Protein AF-D7FI88-F1 (afdb_monomer_lite)

Foldseek 3Di:
DDDFDADPPDPPDDVQTQYPQCVVQADPLVQQLQLAQDVRQCDPSNVHSVCSQALQRRDHDPDDPDRSDHPPSHHDHPPPPDPCVPVHDDPDDDDDDDPDPDPLPQDAADPVLDDDQDDDDPWDFQVVPFDKDKAKQFFDQADADPDDPGWAHDDVDRTQGRCLQRRNDLPDPNSKGKDALLGGPPSFWIKMKIFTPFFFWFQWKKFAWDDPQPDWWKKFKAFVNHGQFIDIDDPDRIDIGRDTDGRTRMIMITTPDGDRPDMTMTNHMTTITHD

InterPro domains:
  IPR000800 Notch domain [SM00004] (19-54)

Organism: Ectocarpus siliculosus (NCBI:txid2880)

Structure (mmCIF, N/CA/C/O backbone):
data_AF-D7FI88-F1
#
_entry.id   AF-D7FI88-F1
#
loop_
_atom_site.group_PDB
_atom_site.id
_atom_site.type_symbol
_atom_site.label_atom_id
_atom_site.label_alt_id
_atom_site.label_comp_id
_atom_site.label_asym_id
_atom_site.label_entity_id
_atom_site.label_seq_id
_atom_site.pdbx_PDB_ins_code
_atom_site.Cartn_x
_atom_site.Cartn_y
_atom_site.Cartn_z
_atom_site.occupancy
_atom_site.B_iso_or_equiv
_atom_site.auth_seq_id
_atom_site.auth_comp_id
_atom_site.auth_asym_id
_atom_site.auth_atom_id
_atom_site.pdbx_PDB_model_num
ATOM 1 N N . MET A 1 1 ? 33.996 -19.208 -35.079 1.00 33.62 1 MET A N 1
ATOM 2 C CA . MET A 1 1 ? 33.474 -19.011 -36.446 1.00 33.62 1 MET A CA 1
ATOM 3 C C . MET A 1 1 ? 32.413 -20.061 -36.602 1.00 33.62 1 MET A C 1
ATOM 5 O O . MET A 1 1 ? 32.750 -21.224 -36.771 1.00 33.62 1 MET A O 1
ATOM 9 N N . GLU A 1 2 ? 31.179 -19.652 -36.389 1.00 47.66 2 GLU A N 1
ATOM 10 C CA . GLU A 1 2 ? 30.004 -20.497 -36.526 1.00 47.66 2 GLU A CA 1
ATOM 11 C C . GLU A 1 2 ? 29.481 -20.265 -37.944 1.00 47.66 2 GLU A C 1
ATOM 13 O O . GLU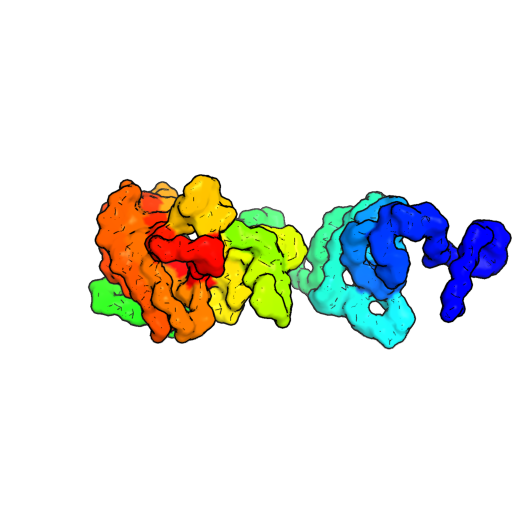 A 1 2 ? 29.431 -19.120 -38.405 1.00 47.66 2 GLU A O 1
ATOM 18 N N . PHE A 1 3 ? 29.261 -21.342 -38.691 1.00 47.59 3 PHE A N 1
ATOM 19 C CA . PHE A 1 3 ? 28.769 -21.273 -40.063 1.00 47.59 3 PHE A CA 1
ATOM 20 C C . PHE A 1 3 ? 27.274 -21.577 -40.018 1.00 47.59 3 PHE A C 1
ATOM 22 O O . PHE A 1 3 ? 26.919 -22.702 -39.696 1.00 47.59 3 PHE A O 1
ATOM 29 N N . ALA A 1 4 ? 26.425 -20.601 -40.344 1.00 52.56 4 ALA A N 1
ATOM 30 C CA . ALA A 1 4 ? 24.995 -20.836 -40.535 1.00 52.56 4 ALA A CA 1
ATOM 31 C C . ALA A 1 4 ? 24.739 -21.415 -41.937 1.00 52.56 4 ALA A C 1
ATOM 33 O O . ALA A 1 4 ? 25.295 -20.924 -42.932 1.00 52.56 4 ALA A O 1
ATOM 34 N N . CYS A 1 5 ? 23.911 -22.455 -42.023 1.00 52.97 5 CYS A N 1
ATOM 35 C CA . CYS A 1 5 ? 23.481 -23.058 -43.282 1.00 52.97 5 CYS A CA 1
ATOM 36 C C . CYS A 1 5 ? 22.315 -22.249 -43.877 1.00 52.97 5 CYS A C 1
ATOM 38 O O . CYS A 1 5 ? 21.161 -22.442 -43.541 1.00 52.97 5 CYS A O 1
ATOM 40 N N . ILE A 1 6 ? 22.620 -21.322 -44.791 1.00 53.03 6 ILE A N 1
ATOM 41 C CA . ILE A 1 6 ? 21.638 -20.370 -45.363 1.00 53.03 6 ILE A CA 1
ATOM 42 C C . ILE A 1 6 ? 20.892 -20.951 -46.592 1.00 53.03 6 ILE A C 1
ATOM 44 O O . ILE A 1 6 ? 20.040 -20.289 -47.182 1.00 53.03 6 ILE A O 1
ATOM 48 N N . ASP A 1 7 ? 21.220 -22.170 -47.033 1.00 54.47 7 ASP A N 1
ATOM 49 C CA . ASP A 1 7 ? 20.588 -22.795 -48.204 1.00 54.47 7 ASP A CA 1
ATOM 50 C C . ASP A 1 7 ? 19.517 -23.815 -47.776 1.00 54.47 7 ASP A C 1
ATOM 52 O O . ASP A 1 7 ? 19.886 -24.934 -47.425 1.00 54.47 7 ASP A O 1
ATOM 56 N N . PRO A 1 8 ? 18.211 -23.496 -47.891 1.00 57.44 8 PRO A N 1
ATOM 57 C CA . PRO A 1 8 ? 17.108 -24.374 -47.481 1.00 57.44 8 PRO A CA 1
ATOM 58 C C . PRO A 1 8 ? 16.976 -25.650 -48.332 1.00 57.44 8 PRO A C 1
ATOM 60 O O . PRO A 1 8 ? 16.120 -26.490 -48.074 1.00 57.44 8 PRO A O 1
ATOM 63 N N . SER A 1 9 ? 17.784 -25.805 -49.386 1.00 60.28 9 SER A N 1
ATOM 64 C CA . SER A 1 9 ? 17.854 -27.034 -50.187 1.00 60.28 9 SER A CA 1
ATOM 65 C C . SER A 1 9 ? 19.054 -27.918 -49.828 1.00 60.28 9 SER A C 1
ATOM 67 O O . SER A 1 9 ? 19.256 -28.957 -50.469 1.00 60.28 9 SER A O 1
ATOM 69 N N . ALA A 1 10 ? 19.885 -27.515 -48.861 1.00 63.31 10 ALA A N 1
ATOM 70 C CA . ALA A 1 10 ? 21.065 -28.277 -48.484 1.00 63.31 10 ALA A CA 1
ATOM 71 C C . ALA A 1 10 ? 20.688 -29.533 -47.669 1.00 63.31 10 ALA A C 1
ATOM 73 O O . ALA A 1 10 ? 19.780 -29.512 -46.847 1.00 63.31 10 ALA A O 1
ATOM 74 N N . PRO A 1 11 ? 21.404 -30.655 -47.853 1.00 56.84 11 PRO A N 1
ATOM 75 C CA . PRO A 1 11 ? 21.117 -31.908 -47.147 1.00 56.84 11 PRO A CA 1
ATOM 76 C C . PRO A 1 11 ? 21.471 -31.885 -45.649 1.00 56.84 11 PRO A C 1
ATOM 78 O O . PRO A 1 11 ? 21.303 -32.901 -44.983 1.00 56.84 11 PRO A O 1
ATOM 81 N N . CYS A 1 12 ? 22.019 -30.774 -45.155 1.00 55.94 12 CYS A N 1
ATOM 82 C CA . CYS A 1 12 ? 22.370 -30.533 -43.758 1.00 55.94 12 CYS A CA 1
ATOM 83 C C . CYS A 1 12 ? 21.577 -29.372 -43.145 1.00 55.94 12 CYS A C 1
ATOM 85 O O . CYS A 1 12 ? 22.022 -28.853 -42.132 1.00 55.94 12 CYS A O 1
ATOM 87 N N . VAL A 1 13 ? 20.490 -28.933 -43.794 1.00 50.97 13 VAL A N 1
ATOM 88 C CA . VAL A 1 13 ? 19.527 -28.021 -43.168 1.00 50.97 13 VAL A CA 1
ATOM 89 C C . VAL A 1 13 ? 18.923 -28.776 -41.999 1.00 50.97 13 VAL A C 1
ATOM 91 O O . VAL A 1 13 ? 18.297 -29.820 -42.210 1.00 50.97 13 VAL A O 1
ATOM 94 N N . ASP A 1 14 ? 19.199 -28.287 -40.800 1.00 53.88 14 ASP A N 1
ATOM 95 C CA . ASP A 1 14 ? 18.407 -28.636 -39.633 1.00 53.88 14 ASP A CA 1
ATOM 96 C C . ASP A 1 14 ? 17.199 -27.695 -39.618 1.00 53.88 14 ASP A C 1
ATOM 98 O O . ASP A 1 14 ? 17.338 -26.520 -39.961 1.00 53.88 14 ASP A O 1
ATOM 102 N N . ASP A 1 15 ? 16.010 -28.183 -39.264 1.00 53.34 15 ASP A N 1
ATOM 103 C CA . ASP A 1 15 ? 14.819 -27.313 -39.197 1.00 53.34 15 ASP A CA 1
ATOM 104 C C . ASP A 1 15 ? 14.940 -26.274 -38.050 1.00 53.34 15 ASP A C 1
ATOM 106 O O . ASP A 1 15 ? 14.141 -25.342 -37.974 1.00 53.34 15 ASP A O 1
ATOM 110 N N . ASP A 1 16 ? 15.999 -26.395 -37.239 1.00 53.94 16 ASP A N 1
ATOM 111 C CA . ASP A 1 16 ? 16.429 -25.480 -36.178 1.00 53.94 16 ASP A CA 1
ATOM 112 C C . ASP A 1 16 ? 17.443 -24.407 -36.664 1.00 53.94 16 ASP A C 1
ATOM 114 O O . ASP A 1 16 ? 17.948 -23.605 -35.873 1.00 53.94 16 ASP A O 1
ATOM 118 N N . ASP A 1 17 ? 17.784 -24.364 -37.962 1.00 59.84 17 ASP A N 1
ATOM 119 C CA . ASP A 1 17 ? 18.720 -23.374 -38.510 1.00 59.84 17 ASP A CA 1
ATOM 120 C C . ASP A 1 17 ? 18.104 -21.959 -38.571 1.00 59.84 17 ASP A C 1
ATOM 122 O O . ASP A 1 17 ? 17.075 -21.699 -39.201 1.00 59.84 17 ASP A O 1
ATOM 126 N N . VAL A 1 18 ? 18.810 -20.987 -37.987 1.00 61.47 18 VAL A N 1
ATOM 127 C CA . VAL A 1 18 ? 18.415 -19.572 -37.987 1.00 61.47 18 VAL A CA 1
ATOM 128 C C . VAL A 1 18 ? 18.377 -19.010 -39.414 1.00 61.47 18 VAL A C 1
ATOM 130 O O . VAL A 1 18 ? 19.397 -18.911 -40.105 1.00 61.47 18 VAL A O 1
ATOM 133 N N . THR A 1 19 ? 17.209 -18.522 -39.831 1.00 68.50 19 THR A N 1
ATOM 134 C CA . THR A 1 19 ? 17.043 -17.855 -41.130 1.00 68.50 19 THR A CA 1
ATOM 135 C C . THR A 1 19 ? 17.511 -16.392 -41.108 1.00 68.50 19 THR A C 1
ATOM 137 O O . THR A 1 19 ? 17.540 -15.735 -40.070 1.00 68.50 19 THR A O 1
ATOM 140 N N . VAL A 1 20 ? 17.838 -15.822 -42.277 1.00 67.94 20 VAL A N 1
ATOM 141 C CA . VAL A 1 20 ? 18.159 -14.380 -42.399 1.00 67.94 20 VAL A CA 1
ATOM 142 C C . VAL A 1 20 ? 17.008 -13.505 -41.891 1.00 67.94 20 VAL A C 1
ATOM 144 O O . VAL A 1 20 ? 17.252 -12.465 -41.290 1.00 67.94 20 VAL A O 1
ATOM 147 N N . ASP A 1 21 ? 15.769 -13.955 -42.087 1.00 68.19 21 ASP A N 1
ATOM 148 C CA . ASP A 1 21 ? 14.572 -13.257 -41.618 1.00 68.19 21 ASP A CA 1
ATOM 149 C C . ASP A 1 21 ? 14.492 -13.252 -40.082 1.00 68.19 21 ASP A C 1
ATOM 151 O O . ASP A 1 21 ? 14.171 -12.228 -39.483 1.00 68.19 21 ASP A O 1
ATOM 155 N N . MET A 1 22 ? 14.902 -14.345 -39.431 1.00 72.44 22 MET A N 1
ATOM 156 C CA . MET A 1 22 ? 15.016 -14.414 -37.971 1.00 72.44 22 MET A CA 1
ATOM 157 C C . MET A 1 22 ? 16.135 -13.507 -37.441 1.00 72.44 22 MET A C 1
ATOM 159 O O . MET A 1 22 ? 15.963 -12.861 -36.415 1.00 72.44 22 MET A O 1
ATOM 163 N N . VAL A 1 23 ? 17.258 -13.367 -38.153 1.00 73.69 23 VAL A N 1
ATOM 164 C CA . VAL A 1 23 ? 18.328 -12.423 -37.761 1.00 73.69 23 VAL A CA 1
ATOM 165 C C . VAL A 1 23 ? 17.863 -10.963 -37.817 1.00 73.69 23 VAL A C 1
ATOM 167 O O . VAL A 1 23 ? 18.322 -10.143 -37.023 1.00 73.69 23 VAL A O 1
ATOM 170 N N . GLU A 1 24 ? 16.986 -10.620 -38.760 1.00 78.69 24 GLU A N 1
ATOM 171 C CA . GLU A 1 24 ? 16.500 -9.246 -38.934 1.00 78.69 24 GLU A CA 1
ATOM 172 C C . GLU A 1 24 ? 15.301 -8.910 -38.038 1.00 78.69 24 GLU A C 1
ATOM 174 O O . GLU A 1 24 ? 15.155 -7.751 -37.642 1.00 78.69 24 GLU A O 1
ATOM 179 N N . ASN A 1 25 ? 14.463 -9.899 -37.706 1.00 78.56 25 ASN A N 1
ATOM 180 C CA . ASN A 1 25 ? 13.189 -9.666 -37.026 1.00 78.56 25 ASN A CA 1
ATOM 181 C C . ASN A 1 25 ? 13.119 -10.215 -35.593 1.00 78.56 25 ASN A C 1
ATOM 183 O O . ASN A 1 25 ? 12.243 -9.778 -34.845 1.00 78.56 25 ASN A O 1
ATOM 187 N N . CYS A 1 26 ? 14.004 -11.122 -35.175 1.00 83.44 26 CYS A N 1
ATOM 188 C CA . CYS A 1 26 ? 14.035 -11.660 -33.809 1.00 83.44 26 CYS A CA 1
ATOM 189 C C . CYS A 1 26 ? 14.962 -10.861 -32.885 1.00 83.44 26 CYS A C 1
ATOM 191 O O . CYS A 1 26 ? 15.643 -9.925 -33.306 1.00 83.44 26 CYS A O 1
ATOM 193 N N . GLY A 1 27 ? 14.947 -11.200 -31.596 1.00 83.94 27 GLY A N 1
ATOM 194 C CA . GLY A 1 27 ? 15.865 -10.655 -30.604 1.00 83.94 27 GLY A CA 1
ATOM 195 C C . GLY A 1 27 ? 17.281 -11.214 -30.767 1.00 83.94 27 GLY A C 1
ATOM 196 O O . GLY A 1 27 ? 17.856 -11.239 -31.856 1.00 83.94 27 GLY A O 1
ATOM 197 N N . TYR A 1 28 ? 17.884 -11.657 -29.664 1.00 82.38 28 TYR A N 1
ATOM 198 C CA . TYR A 1 28 ? 19.153 -12.366 -29.760 1.00 82.38 28 TYR A CA 1
ATOM 199 C C . TYR A 1 28 ? 18.910 -13.727 -30.400 1.00 82.38 28 TYR A C 1
ATOM 201 O O . TYR A 1 28 ? 18.279 -14.601 -29.821 1.00 82.38 28 TYR A O 1
ATOM 209 N N . VAL A 1 29 ? 19.452 -13.890 -31.600 1.00 77.25 29 VAL A N 1
ATOM 210 C CA . VAL A 1 29 ? 19.382 -15.116 -32.398 1.00 77.25 29 VAL A CA 1
ATOM 211 C C . VAL A 1 29 ? 19.920 -16.338 -31.651 1.00 77.25 29 VAL A C 1
ATOM 213 O O . VAL A 1 29 ? 19.382 -17.423 -31.792 1.00 77.25 29 VAL A O 1
ATOM 216 N N . SER A 1 30 ? 20.957 -16.156 -30.828 1.00 76.19 30 SER A N 1
ATOM 217 C CA . SER A 1 30 ? 21.499 -17.209 -29.958 1.00 76.19 30 SER A CA 1
ATOM 218 C C . SER A 1 30 ? 20.568 -17.594 -28.801 1.00 76.19 30 SER A C 1
ATOM 220 O O . SER A 1 30 ? 20.913 -18.476 -28.024 1.00 76.19 30 SER A O 1
ATOM 222 N N . GLY A 1 31 ? 19.467 -16.860 -28.630 1.00 76.12 31 GLY A N 1
ATOM 223 C CA . GLY A 1 31 ? 18.401 -17.160 -27.682 1.00 76.12 31 GLY A CA 1
ATOM 224 C C . GLY A 1 31 ? 17.426 -18.219 -28.196 1.00 76.12 31 GLY A C 1
ATOM 225 O O . GLY A 1 31 ? 16.901 -18.990 -27.417 1.00 76.12 31 GLY A O 1
ATOM 226 N N . ILE A 1 32 ? 17.265 -18.318 -29.517 1.00 82.25 32 ILE A N 1
ATOM 227 C CA . ILE A 1 32 ? 16.286 -19.214 -30.138 1.00 82.25 32 ILE A CA 1
ATOM 228 C C . ILE A 1 32 ? 16.695 -20.674 -29.921 1.00 82.25 32 ILE A C 1
ATOM 230 O O . ILE A 1 32 ? 17.791 -21.059 -30.337 1.00 82.25 32 ILE A O 1
ATOM 234 N N . GLY A 1 33 ? 15.812 -21.481 -29.323 1.00 80.00 33 GLY A N 1
ATOM 235 C CA . GLY A 1 33 ? 16.035 -22.917 -29.125 1.00 80.00 33 GLY A CA 1
ATOM 236 C C . GLY A 1 33 ? 17.097 -23.239 -28.066 1.00 80.00 33 GLY A C 1
ATOM 237 O O . GLY A 1 33 ? 17.751 -24.283 -28.138 1.00 80.00 33 GLY A O 1
ATOM 238 N N . ASN A 1 34 ? 17.347 -22.330 -27.120 1.00 77.06 34 ASN A N 1
ATOM 239 C CA . ASN A 1 34 ? 18.305 -22.534 -26.030 1.00 77.06 34 ASN A CA 1
ATOM 240 C C . ASN A 1 34 ? 17.680 -23.221 -24.789 1.00 77.06 34 ASN A C 1
ATOM 242 O O . ASN A 1 34 ? 18.386 -23.513 -23.815 1.00 77.06 34 ASN A O 1
ATOM 246 N N . GLY A 1 35 ? 16.376 -23.498 -24.826 1.00 80.31 35 GLY A N 1
ATOM 247 C CA . GLY A 1 35 ? 15.560 -24.083 -23.765 1.00 80.31 35 GLY A CA 1
ATOM 248 C C . GLY A 1 35 ? 15.021 -23.084 -22.733 1.00 80.31 35 GLY A C 1
ATOM 249 O O . GLY A 1 35 ? 14.421 -23.513 -21.748 1.00 80.31 35 GLY A O 1
ATOM 250 N N . TRP A 1 36 ? 15.259 -21.784 -22.900 1.00 83.12 36 TRP A N 1
ATOM 251 C CA . TRP A 1 36 ? 14.711 -20.707 -22.074 1.00 83.12 36 TRP A CA 1
ATOM 252 C C . TRP A 1 36 ? 13.665 -19.950 -22.865 1.00 83.12 36 TRP A C 1
ATOM 254 O O . TRP A 1 36 ? 13.878 -19.678 -24.028 1.00 83.12 36 TRP A O 1
ATOM 264 N N . CYS A 1 37 ? 12.573 -19.537 -22.225 1.00 85.88 37 CYS A N 1
ATOM 265 C CA . CYS A 1 37 ? 11.574 -18.721 -22.903 1.00 85.88 37 CYS A CA 1
ATOM 266 C C . CYS A 1 37 ? 12.012 -17.244 -23.029 1.00 85.88 37 CYS A C 1
ATOM 268 O O . CYS A 1 37 ? 11.734 -16.411 -22.158 1.00 85.88 37 CYS A O 1
ATOM 270 N N . ASP A 1 38 ? 12.663 -16.888 -24.136 1.00 86.88 38 ASP A N 1
ATOM 271 C CA . ASP A 1 38 ? 13.033 -15.527 -24.515 1.00 86.88 38 ASP A CA 1
ATOM 272 C C . ASP A 1 38 ? 11.844 -14.785 -25.150 1.00 86.88 38 ASP A C 1
ATOM 274 O O . ASP A 1 38 ? 11.523 -14.903 -26.335 1.00 86.88 38 ASP A O 1
ATOM 278 N N . ARG A 1 39 ? 11.218 -13.882 -24.385 1.00 85.38 39 ARG A N 1
ATOM 279 C CA . ARG A 1 39 ? 10.033 -13.112 -24.828 1.00 85.38 39 ARG A CA 1
ATOM 280 C C . ARG A 1 39 ? 10.211 -12.364 -26.156 1.00 85.38 39 ARG A C 1
ATOM 282 O O . ARG A 1 39 ? 9.256 -12.207 -26.911 1.00 85.38 39 ARG A O 1
ATOM 289 N N . ASN A 1 40 ? 11.419 -11.883 -26.449 1.00 87.00 40 ASN A N 1
ATOM 290 C CA . ASN A 1 40 ? 11.702 -11.168 -27.702 1.00 87.00 40 ASN A CA 1
ATOM 291 C C . ASN A 1 40 ? 11.682 -12.089 -28.934 1.00 87.00 40 ASN A C 1
ATOM 293 O O . ASN A 1 40 ? 11.488 -11.614 -30.056 1.00 87.00 40 ASN A O 1
ATOM 297 N N . ASN A 1 41 ? 11.874 -13.385 -28.712 1.00 86.56 41 ASN A N 1
ATOM 298 C CA . ASN A 1 41 ? 11.846 -14.434 -29.717 1.00 86.56 41 ASN A CA 1
ATOM 299 C C . ASN A 1 41 ? 10.538 -15.250 -29.660 1.00 86.56 41 ASN A C 1
ATOM 301 O O . ASN A 1 41 ? 10.244 -15.988 -30.592 1.00 86.56 41 ASN A O 1
ATOM 305 N N . ASN A 1 42 ? 9.703 -15.090 -28.630 1.00 89.50 42 ASN A N 1
ATOM 306 C CA . ASN A 1 42 ? 8.430 -15.799 -28.472 1.00 89.50 42 ASN A CA 1
ATOM 307 C C . ASN A 1 42 ? 7.307 -15.262 -29.386 1.00 89.50 42 ASN A C 1
ATOM 309 O O . ASN A 1 42 ? 6.303 -14.698 -28.944 1.00 89.50 42 ASN A O 1
ATOM 313 N N . LYS A 1 43 ? 7.507 -15.378 -30.696 1.00 88.94 43 LYS A N 1
ATOM 314 C CA . LYS A 1 43 ? 6.574 -14.946 -31.739 1.00 88.94 43 LYS A CA 1
ATOM 315 C C . LYS A 1 43 ? 6.731 -15.803 -32.991 1.00 88.94 43 LYS A C 1
ATOM 317 O O . LYS A 1 43 ? 7.782 -16.399 -33.210 1.00 88.94 43 LYS A O 1
ATOM 322 N N . GLU A 1 44 ? 5.700 -15.813 -33.834 1.00 87.00 44 GLU A N 1
ATOM 323 C CA . GLU A 1 44 ? 5.614 -16.666 -35.033 1.00 87.00 44 GLU A CA 1
ATOM 324 C C . GLU A 1 44 ? 6.839 -16.530 -35.955 1.00 87.00 44 GLU A C 1
ATOM 326 O O . GLU A 1 44 ? 7.402 -17.526 -36.396 1.00 87.00 44 GLU A O 1
ATOM 331 N N . GLU A 1 45 ? 7.310 -15.298 -36.172 1.00 84.88 45 GLU A N 1
ATOM 332 C CA . GLU A 1 45 ? 8.475 -14.964 -37.015 1.00 84.88 45 GLU A CA 1
ATOM 333 C C . GLU A 1 45 ? 9.789 -15.614 -36.544 1.00 84.88 45 GLU A C 1
ATOM 335 O O . GLU A 1 45 ? 10.743 -15.723 -37.309 1.00 84.88 45 GLU A O 1
ATOM 340 N N . CYS A 1 46 ? 9.838 -16.030 -35.281 1.00 85.12 46 CYS A N 1
ATOM 341 C CA . CYS A 1 46 ? 11.003 -16.589 -34.603 1.00 85.12 46 CYS A CA 1
ATOM 342 C C . CYS A 1 46 ? 10.775 -18.041 -34.172 1.00 85.12 46 CYS A C 1
ATOM 344 O O . CYS A 1 46 ? 11.525 -18.563 -33.350 1.00 85.12 46 CYS A O 1
ATOM 346 N N . GLY A 1 47 ? 9.711 -18.672 -34.682 1.00 84.94 47 GLY A N 1
ATOM 347 C CA . GLY A 1 47 ? 9.345 -20.037 -34.317 1.00 84.94 47 GLY A CA 1
ATOM 348 C C . GLY A 1 47 ? 8.965 -20.188 -32.846 1.00 84.94 47 GLY A C 1
ATOM 349 O O . GLY A 1 47 ? 9.191 -21.251 -32.285 1.00 84.94 47 GLY A O 1
ATOM 350 N N . TYR A 1 48 ? 8.431 -19.132 -32.219 1.00 89.50 48 TYR A N 1
ATOM 351 C CA . TYR A 1 48 ? 8.104 -19.117 -30.787 1.00 89.50 48 TYR A CA 1
ATOM 352 C C . TYR A 1 48 ? 9.301 -19.495 -29.918 1.00 89.50 48 TYR A C 1
ATOM 354 O O . TYR A 1 48 ? 9.227 -20.380 -29.069 1.00 89.50 48 TYR A O 1
ATOM 362 N N . ASP A 1 49 ? 10.411 -18.813 -30.192 1.00 87.25 49 ASP A N 1
ATOM 363 C CA . ASP A 1 49 ? 11.705 -19.035 -29.563 1.00 87.25 49 ASP A CA 1
ATOM 364 C C . ASP A 1 49 ? 12.227 -20.464 -29.738 1.00 87.25 49 ASP A C 1
ATOM 366 O O . ASP A 1 49 ? 12.707 -21.102 -28.812 1.00 87.25 49 ASP A O 1
ATOM 370 N N . GLY A 1 50 ? 12.048 -21.015 -30.940 1.00 84.50 50 GLY A N 1
ATOM 371 C CA . GLY A 1 50 ? 12.393 -22.411 -31.216 1.00 84.50 50 GLY A CA 1
ATOM 372 C C . GLY A 1 50 ? 11.507 -23.424 -30.479 1.00 84.50 50 GLY A C 1
ATOM 373 O O . GLY A 1 50 ? 11.825 -24.608 -30.457 1.00 84.50 50 GLY A O 1
ATOM 374 N N . GLY A 1 51 ? 10.387 -22.982 -29.897 1.00 85.06 51 GLY A N 1
ATOM 375 C CA . GLY A 1 51 ? 9.470 -23.818 -29.126 1.00 85.06 51 GLY A CA 1
ATOM 376 C C . GLY A 1 51 ? 9.766 -23.869 -27.626 1.00 85.06 51 GLY A C 1
ATOM 377 O O . GLY A 1 51 ? 9.060 -24.590 -26.915 1.00 85.06 51 GLY A O 1
ATOM 378 N N . ASP A 1 52 ? 10.735 -23.096 -27.130 1.00 86.06 52 ASP A N 1
ATOM 379 C CA . ASP A 1 52 ? 11.163 -23.102 -25.722 1.00 86.06 52 ASP A CA 1
ATOM 380 C C . ASP A 1 52 ? 10.097 -22.555 -24.765 1.00 86.06 52 ASP A C 1
ATOM 382 O O . ASP A 1 52 ? 9.966 -22.989 -23.621 1.00 86.06 52 ASP A O 1
ATOM 386 N N . CYS A 1 53 ? 9.249 -21.651 -25.254 1.00 86.38 53 CYS A N 1
ATOM 387 C CA . CYS A 1 53 ? 8.179 -21.041 -24.468 1.00 86.38 53 CYS A CA 1
ATOM 388 C C . CYS A 1 53 ? 6.949 -21.932 -24.251 1.00 86.38 53 CYS A C 1
ATOM 390 O O . CYS A 1 53 ? 6.040 -21.558 -23.508 1.00 86.38 53 CYS A O 1
ATOM 392 N N . CYS A 1 54 ? 6.894 -23.107 -24.874 1.00 87.62 54 CYS A N 1
ATOM 393 C CA . CYS A 1 54 ? 5.780 -24.039 -24.763 1.00 87.62 54 CYS A CA 1
ATOM 394 C C . CYS A 1 54 ? 6.259 -25.334 -24.096 1.00 87.62 54 CYS A C 1
ATOM 396 O O . CYS A 1 54 ? 7.108 -26.043 -24.629 1.00 87.62 54 CYS A O 1
ATOM 398 N N . SER A 1 55 ? 5.672 -25.697 -22.952 1.00 84.62 55 SER A N 1
ATOM 399 C CA . SER A 1 55 ? 6.099 -26.856 -22.141 1.00 84.62 55 SER A CA 1
ATOM 400 C C . SER A 1 55 ? 6.126 -28.185 -22.904 1.00 84.62 55 SER A C 1
ATOM 402 O O . SER A 1 55 ? 6.908 -29.080 -22.599 1.00 84.62 55 SER A O 1
ATOM 404 N N . CYS A 1 56 ? 5.267 -28.320 -23.913 1.00 83.31 56 CYS A N 1
ATOM 405 C CA . CYS A 1 56 ? 5.141 -29.511 -24.741 1.00 83.31 56 CYS A CA 1
ATOM 406 C C . CYS A 1 56 ? 6.125 -29.575 -25.919 1.00 83.31 56 CYS A C 1
ATOM 408 O O . CYS A 1 56 ? 6.253 -30.639 -26.526 1.00 83.31 56 CYS A O 1
ATOM 410 N N . THR A 1 57 ? 6.788 -28.468 -26.257 1.00 83.19 57 THR A N 1
ATOM 411 C CA . THR A 1 57 ? 7.748 -28.379 -27.370 1.00 83.19 57 THR A CA 1
ATOM 412 C C . THR A 1 57 ? 9.148 -27.977 -26.923 1.00 83.19 57 THR A C 1
ATOM 414 O O . THR A 1 57 ? 10.074 -28.177 -27.701 1.00 83.19 57 THR A O 1
ATOM 417 N N . CYS A 1 58 ? 9.312 -27.485 -25.691 1.00 83.62 58 CYS A N 1
ATOM 418 C CA . CYS A 1 58 ? 10.605 -27.112 -25.125 1.00 83.62 58 CYS A CA 1
ATOM 419 C C . CYS A 1 58 ? 11.537 -28.324 -25.097 1.00 83.62 58 CYS A C 1
ATOM 421 O O . CYS A 1 58 ? 11.228 -29.360 -24.495 1.00 83.62 58 CYS A O 1
ATOM 423 N N . GLN A 1 59 ? 12.687 -28.188 -25.750 1.00 77.06 59 GLN A N 1
ATOM 424 C CA . GLN A 1 59 ? 13.748 -29.185 -25.739 1.00 77.06 59 GLN A CA 1
ATOM 425 C C . GLN A 1 59 ? 14.968 -28.576 -25.062 1.00 77.06 59 GLN A C 1
ATOM 427 O O . GLN A 1 59 ? 15.441 -27.514 -25.448 1.00 77.06 59 GLN A O 1
ATOM 432 N N . SER A 1 60 ? 15.491 -29.241 -24.032 1.00 67.44 60 SER A N 1
ATOM 433 C CA . SER A 1 60 ? 16.697 -28.753 -23.376 1.00 67.44 60 SER A CA 1
ATOM 434 C C . SER A 1 60 ? 17.879 -28.819 -24.343 1.00 67.44 60 SER A C 1
ATOM 436 O O . SER A 1 60 ? 18.196 -29.878 -24.894 1.00 67.44 60 SER A O 1
ATOM 438 N N . ALA A 1 61 ? 18.549 -27.684 -24.545 1.00 58.81 61 ALA A N 1
ATOM 439 C CA . ALA A 1 61 ? 19.776 -27.639 -25.321 1.00 58.81 61 ALA A CA 1
ATOM 440 C C . ALA A 1 61 ? 20.861 -28.481 -24.622 1.00 58.81 61 ALA A C 1
ATOM 442 O O . ALA A 1 61 ? 21.143 -28.296 -23.442 1.00 58.81 61 ALA A O 1
ATOM 443 N N . TYR A 1 62 ? 21.416 -29.440 -25.370 1.00 52.69 62 TYR A N 1
ATOM 444 C CA . TYR A 1 62 ? 22.566 -30.300 -25.065 1.00 52.69 62 TYR A CA 1
ATOM 445 C C . TYR A 1 62 ? 23.277 -30.076 -23.707 1.00 52.69 62 TYR A C 1
ATOM 447 O O . TYR A 1 62 ? 24.067 -29.149 -23.551 1.00 52.69 62 TYR A O 1
ATOM 455 N N . ASP A 1 63 ? 23.113 -31.062 -22.815 1.00 50.81 63 ASP A N 1
ATOM 456 C CA . ASP A 1 63 ? 23.958 -31.380 -21.645 1.00 50.81 63 ASP A CA 1
ATOM 457 C C . ASP A 1 63 ? 23.847 -30.532 -20.356 1.00 50.81 63 ASP A C 1
ATOM 459 O O . ASP A 1 63 ? 24.643 -30.772 -19.450 1.00 50.81 63 ASP A O 1
ATOM 463 N N . ASP A 1 64 ? 22.836 -29.668 -20.175 1.00 51.25 64 ASP A N 1
ATOM 464 C CA . ASP A 1 64 ? 22.562 -29.040 -18.865 1.00 51.25 64 ASP A CA 1
ATOM 465 C C . ASP A 1 64 ? 21.079 -29.170 -18.430 1.00 51.25 64 ASP A C 1
ATOM 467 O O . ASP A 1 64 ? 20.153 -28.714 -19.098 1.00 51.25 64 ASP A O 1
ATOM 471 N N . ASP A 1 65 ? 20.864 -29.796 -17.264 1.00 51.16 65 ASP A N 1
ATOM 472 C CA . ASP A 1 65 ? 19.591 -30.250 -16.653 1.00 51.16 65 ASP A CA 1
ATOM 473 C C . ASP A 1 65 ? 18.569 -29.144 -16.259 1.00 51.16 65 ASP A C 1
ATOM 475 O O . ASP A 1 65 ? 17.698 -29.372 -15.415 1.00 51.16 65 ASP A O 1
ATOM 479 N N . TYR A 1 66 ? 18.649 -27.925 -16.806 1.00 52.25 66 TYR A N 1
ATOM 480 C CA . TYR A 1 66 ? 18.041 -26.757 -16.143 1.00 52.25 66 TYR A CA 1
ATOM 481 C C . TYR A 1 66 ? 17.145 -25.838 -16.978 1.00 52.25 66 TYR A C 1
ATOM 483 O O . TYR A 1 66 ? 16.498 -24.977 -16.384 1.00 52.25 66 TYR A O 1
ATOM 491 N N . SER A 1 67 ? 17.040 -26.001 -18.297 1.00 63.38 67 SER A N 1
ATOM 492 C CA . SER A 1 67 ? 16.297 -25.034 -19.120 1.00 63.38 67 SER A CA 1
ATOM 493 C C . SER A 1 67 ? 14.794 -25.363 -19.224 1.00 63.38 67 SER A C 1
ATOM 495 O O . SER A 1 67 ? 13.972 -24.620 -18.699 1.00 63.38 67 SER A O 1
ATOM 497 N N . CYS A 1 68 ? 14.426 -26.551 -19.721 1.00 66.31 68 CYS A N 1
ATOM 498 C CA . CYS A 1 68 ? 13.018 -26.981 -19.848 1.00 66.31 68 CYS A CA 1
ATOM 499 C C . CYS A 1 68 ? 12.453 -27.774 -18.646 1.00 66.31 68 CYS A C 1
ATOM 501 O O . CYS A 1 68 ? 11.302 -28.210 -18.684 1.00 66.31 68 CYS A O 1
ATOM 503 N N . SER A 1 69 ? 13.255 -28.042 -17.607 1.00 57.06 69 SER A N 1
ATOM 504 C CA . SER A 1 69 ? 12.877 -28.924 -16.483 1.00 57.06 69 SER A CA 1
ATOM 505 C C . SER A 1 69 ? 13.205 -28.384 -15.091 1.00 57.06 69 SER A C 1
ATOM 507 O O . SER A 1 69 ? 13.087 -29.128 -14.116 1.00 57.06 69 SER A O 1
ATOM 509 N N . SER A 1 70 ? 13.649 -27.131 -14.966 1.00 52.72 70 SER A N 1
ATOM 510 C CA . SER A 1 70 ? 13.867 -26.542 -13.644 1.00 52.72 70 SER A CA 1
ATOM 511 C C . SER A 1 70 ? 12.549 -26.073 -13.021 1.00 52.72 70 SER A C 1
ATOM 513 O O . SER A 1 70 ? 11.591 -25.749 -13.718 1.00 52.72 70 SER A O 1
ATOM 515 N N . GLU A 1 71 ? 12.524 -25.992 -11.689 1.00 53.38 71 GLU A N 1
ATOM 516 C CA . GLU A 1 71 ? 11.463 -25.367 -10.872 1.00 53.38 71 GLU A CA 1
ATOM 517 C C . GLU A 1 71 ? 11.141 -23.915 -11.305 1.00 53.38 71 GLU A C 1
ATOM 519 O O . GLU A 1 71 ? 10.102 -23.376 -10.946 1.00 53.38 71 GLU A O 1
ATOM 524 N N . TYR A 1 72 ? 12.004 -23.318 -12.138 1.00 52.47 72 TYR A N 1
ATOM 525 C CA . TYR A 1 72 ? 11.931 -21.956 -12.670 1.00 52.47 72 TYR A CA 1
ATOM 526 C C . TYR A 1 72 ? 11.702 -21.899 -14.193 1.00 52.47 72 TYR A C 1
ATOM 528 O O . TYR A 1 72 ? 11.864 -20.837 -14.795 1.00 52.47 72 TYR A O 1
ATOM 536 N N . GLY A 1 73 ? 11.358 -23.024 -14.832 1.00 56.97 73 GLY A N 1
ATOM 537 C CA . GLY A 1 73 ? 11.019 -23.089 -16.254 1.00 56.97 73 GLY A CA 1
ATOM 538 C C . GLY A 1 73 ? 9.738 -22.307 -16.544 1.00 56.97 73 GLY A C 1
ATOM 539 O O . GLY A 1 73 ? 8.632 -22.833 -16.426 1.00 56.97 73 GLY A O 1
ATOM 540 N N . TYR A 1 74 ? 9.887 -21.028 -16.876 1.00 69.69 74 TYR A N 1
ATOM 541 C CA . TYR A 1 74 ? 8.780 -20.157 -17.248 1.00 69.69 74 TYR A CA 1
ATOM 542 C C . TYR A 1 74 ? 8.317 -20.476 -18.676 1.00 69.69 74 TYR A C 1
ATOM 544 O O . TYR A 1 74 ? 9.083 -20.331 -19.627 1.00 69.69 74 TYR A O 1
ATOM 552 N N . PHE A 1 75 ? 7.054 -20.886 -18.825 1.00 79.81 75 PHE A N 1
ATOM 553 C CA . PHE A 1 75 ? 6.422 -21.170 -20.115 1.00 79.81 75 PHE A CA 1
ATOM 554 C C . PHE A 1 75 ? 5.329 -20.132 -20.408 1.00 79.81 75 PHE A C 1
ATOM 556 O O . PHE A 1 75 ? 4.330 -20.064 -19.693 1.00 79.81 75 PHE A O 1
ATOM 563 N N . ASP A 1 76 ? 5.495 -19.354 -21.479 1.00 84.69 76 ASP A N 1
ATOM 564 C CA . ASP A 1 76 ? 4.492 -18.426 -22.025 1.00 84.69 76 ASP A CA 1
ATOM 565 C C . ASP A 1 76 ? 4.123 -18.875 -23.442 1.00 84.69 76 ASP A C 1
ATOM 567 O O . ASP A 1 76 ? 4.589 -18.326 -24.436 1.00 84.69 76 ASP A O 1
ATOM 571 N N . CYS A 1 77 ? 3.345 -19.948 -23.558 1.00 88.69 77 CYS A N 1
ATOM 572 C CA . CYS A 1 77 ? 3.116 -20.569 -24.857 1.00 88.69 77 CYS A CA 1
ATOM 573 C C . CYS A 1 77 ? 2.250 -19.683 -25.768 1.00 88.69 77 CYS A C 1
ATOM 575 O O . CYS A 1 77 ? 1.031 -19.604 -25.595 1.00 88.69 77 CYS A O 1
ATOM 577 N N . GLN A 1 78 ? 2.877 -19.053 -26.766 1.00 89.12 78 GLN A N 1
ATOM 578 C CA . GLN A 1 78 ? 2.205 -18.221 -27.774 1.00 89.12 78 GLN A CA 1
ATOM 579 C C . GLN A 1 78 ? 1.974 -18.957 -29.105 1.00 89.12 78 GLN A C 1
ATOM 581 O O . GLN A 1 78 ? 1.328 -18.398 -29.993 1.00 89.12 78 GLN A O 1
ATOM 586 N N . ASP A 1 79 ? 2.465 -20.195 -29.249 1.00 87.94 79 ASP A N 1
ATOM 587 C CA . ASP A 1 79 ? 2.275 -21.016 -30.448 1.00 87.94 79 ASP A CA 1
ATOM 588 C C . ASP A 1 79 ? 0.858 -21.610 -30.495 1.00 87.94 79 ASP A C 1
ATOM 590 O O . ASP A 1 79 ? 0.588 -22.578 -29.784 1.00 87.94 79 ASP A O 1
ATOM 594 N N . PRO A 1 80 ? -0.054 -21.118 -31.359 1.00 87.19 80 PRO A N 1
ATOM 595 C CA . PRO A 1 80 ? -1.426 -21.615 -31.437 1.00 87.19 80 PRO A CA 1
ATOM 596 C C . PRO A 1 80 ? -1.530 -23.043 -31.986 1.00 87.19 80 PRO A C 1
ATOM 598 O O . PRO A 1 80 ? -2.617 -23.629 -31.979 1.00 87.19 80 PRO A O 1
ATOM 601 N N . THR A 1 81 ? -0.437 -23.589 -32.520 1.00 87.06 81 THR A 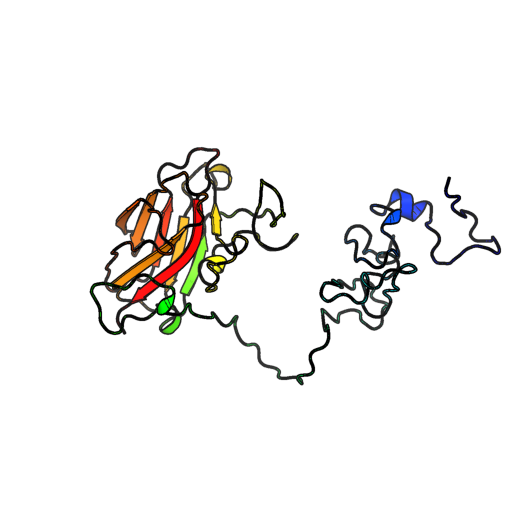N 1
ATOM 602 C CA . THR A 1 81 ? -0.356 -24.952 -33.048 1.00 87.06 81 THR A CA 1
ATOM 603 C C . THR A 1 81 ? 0.199 -25.948 -32.033 1.00 87.06 81 THR A C 1
ATOM 605 O O . THR A 1 81 ? -0.000 -27.156 -32.206 1.00 87.06 81 THR A O 1
ATOM 608 N N . ALA A 1 82 ? 0.812 -25.466 -30.947 1.00 85.12 82 ALA A N 1
ATOM 609 C CA . ALA A 1 82 ? 1.293 -26.302 -29.860 1.00 85.12 82 ALA A CA 1
ATOM 610 C C . ALA A 1 82 ? 0.120 -26.925 -29.089 1.00 85.12 82 ALA A C 1
ATOM 612 O O . ALA A 1 82 ? -0.892 -26.286 -28.798 1.00 85.12 82 ALA A O 1
ATOM 613 N N . SER A 1 83 ? 0.254 -28.195 -28.701 1.00 86.00 83 SER A N 1
ATOM 614 C CA . SER A 1 83 ? -0.807 -28.900 -27.966 1.00 86.00 83 SER A CA 1
ATOM 615 C C . SER A 1 83 ? -1.059 -28.343 -26.562 1.00 86.00 83 SER A C 1
ATOM 617 O O . SER A 1 83 ? -2.121 -28.593 -26.006 1.00 86.00 83 SER A O 1
ATOM 619 N N . CYS A 1 84 ? -0.086 -27.618 -26.007 1.00 80.62 84 CYS A N 1
ATOM 620 C CA . CYS A 1 84 ? -0.131 -26.952 -24.707 1.00 80.62 84 CYS A CA 1
ATOM 621 C C . CYS A 1 84 ? -0.488 -25.457 -24.812 1.00 80.62 84 CYS A C 1
ATOM 623 O O . CYS A 1 84 ? -0.377 -24.721 -23.833 1.00 80.62 84 CYS A O 1
ATOM 625 N N . PHE A 1 85 ? -0.912 -24.982 -25.988 1.00 79.62 85 PHE A N 1
ATOM 626 C CA . PHE A 1 85 ? -1.332 -23.596 -26.171 1.00 79.62 85 PHE A CA 1
ATOM 627 C C . PHE A 1 85 ? -2.507 -23.242 -25.251 1.00 79.62 85 PHE A C 1
ATOM 629 O O . PHE A 1 85 ? -3.576 -23.853 -25.323 1.00 79.62 85 PHE A O 1
ATOM 636 N N . GLY A 1 86 ? -2.310 -22.238 -24.393 1.00 67.00 86 GLY A N 1
ATOM 637 C CA . GLY A 1 86 ? -3.289 -21.821 -23.386 1.00 67.00 86 GLY A CA 1
ATOM 638 C C . GLY A 1 86 ? -3.237 -22.599 -22.066 1.00 67.00 86 GLY A C 1
ATOM 639 O O . GLY A 1 86 ? -4.002 -22.275 -21.158 1.00 67.00 86 GLY A O 1
ATOM 640 N N . GLU A 1 87 ? -2.335 -23.574 -21.921 1.00 66.00 87 GLU A N 1
ATOM 641 C CA . GLU A 1 87 ? -2.026 -24.189 -20.628 1.00 66.00 87 GLU A CA 1
ATOM 642 C C . GLU A 1 87 ? -0.969 -23.341 -19.911 1.00 66.00 87 GLU A C 1
ATOM 644 O O . GLU A 1 87 ? 0.234 -23.576 -20.001 1.00 66.00 87 GLU A O 1
ATOM 649 N N . GLY A 1 88 ? -1.432 -22.291 -19.231 1.00 55.72 88 GLY A N 1
ATOM 650 C CA . GLY A 1 88 ? -0.599 -21.540 -18.298 1.00 55.72 88 GLY A CA 1
ATOM 651 C C . GLY A 1 88 ? -0.201 -22.435 -17.125 1.00 55.72 88 GLY A C 1
ATOM 652 O O . GLY A 1 88 ? -1.067 -22.911 -16.395 1.00 55.72 88 GLY A O 1
ATOM 653 N N . THR A 1 89 ? 1.104 -22.673 -16.993 1.00 54.22 89 THR A N 1
ATOM 654 C CA . THR A 1 89 ? 1.811 -23.149 -15.791 1.00 54.22 89 THR A CA 1
ATOM 655 C C . THR A 1 89 ? 1.093 -24.226 -14.961 1.00 54.22 89 THR A C 1
ATOM 657 O O . THR A 1 89 ? 0.512 -23.942 -13.915 1.00 54.22 89 THR A O 1
ATOM 660 N N . THR A 1 90 ? 1.235 -25.494 -15.348 1.00 43.84 90 THR A N 1
ATOM 661 C CA . THR A 1 90 ? 1.153 -26.609 -14.388 1.00 43.84 90 THR A CA 1
ATOM 662 C C . THR A 1 90 ? 2.492 -27.336 -14.343 1.00 43.84 90 THR A C 1
ATOM 664 O O . THR A 1 90 ? 2.649 -28.430 -14.887 1.00 43.84 90 THR A O 1
ATOM 667 N N . GLY A 1 91 ? 3.473 -26.703 -13.694 1.00 45.22 91 GLY A N 1
ATOM 668 C CA . GLY A 1 91 ? 4.501 -27.454 -12.980 1.00 45.22 91 GLY A CA 1
ATOM 669 C C . GLY A 1 91 ? 3.784 -28.278 -11.913 1.00 45.22 91 GLY A C 1
ATOM 670 O O . GLY A 1 91 ? 2.910 -27.774 -11.216 1.00 45.22 91 GLY A O 1
ATOM 671 N N . SER A 1 92 ? 4.041 -29.578 -11.912 1.00 52.19 92 SER A N 1
ATOM 672 C CA . SER A 1 92 ? 3.257 -30.593 -11.221 1.00 52.19 92 SER A CA 1
ATOM 673 C C . SER A 1 92 ? 3.069 -30.319 -9.732 1.00 52.19 92 SER A C 1
ATOM 675 O O . SER A 1 92 ? 4.032 -30.461 -8.993 1.00 52.19 92 SER A O 1
ATOM 677 N N . ASP A 1 93 ? 1.821 -30.116 -9.317 1.00 43.34 93 ASP A N 1
ATOM 678 C CA . ASP A 1 93 ? 1.280 -30.661 -8.077 1.00 43.34 93 ASP A CA 1
ATOM 679 C C . ASP A 1 93 ? -0.159 -31.126 -8.333 1.00 43.34 93 ASP A C 1
ATOM 681 O O . ASP A 1 93 ? -1.053 -30.376 -8.721 1.00 43.34 93 ASP A O 1
ATOM 685 N N . ASP A 1 94 ? -0.349 -32.428 -8.166 1.00 52.25 94 ASP A N 1
ATO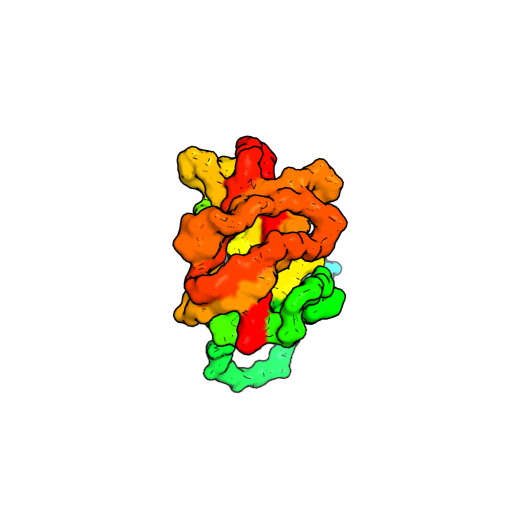M 686 C CA . ASP A 1 94 ? -1.618 -33.140 -8.204 1.00 52.25 94 ASP A CA 1
ATOM 687 C C . ASP A 1 94 ? -2.560 -32.623 -7.110 1.00 52.25 94 ASP A C 1
ATOM 689 O O . ASP A 1 94 ? -2.512 -33.129 -5.996 1.00 52.25 94 ASP A O 1
ATOM 693 N N . PHE A 1 95 ? -3.446 -31.672 -7.423 1.00 42.56 95 PHE A N 1
ATOM 694 C CA . PHE A 1 95 ? -4.771 -31.618 -6.803 1.00 42.56 95 PHE A CA 1
ATOM 695 C C . PHE A 1 95 ? -5.842 -31.181 -7.807 1.00 42.56 95 PHE A C 1
ATOM 697 O O . PHE A 1 95 ? -5.847 -30.094 -8.374 1.00 42.56 95 PHE A O 1
ATOM 704 N N . SER A 1 96 ? -6.772 -32.107 -8.013 1.00 40.97 96 SER A N 1
ATOM 705 C CA . SER A 1 96 ? -7.997 -32.015 -8.797 1.00 40.97 96 SER A CA 1
ATOM 706 C C . SER A 1 96 ? -8.712 -30.662 -8.762 1.00 40.97 96 SER A C 1
ATOM 708 O O . SER A 1 96 ? -9.014 -30.154 -7.685 1.00 40.97 96 SER A O 1
ATOM 710 N N . PHE A 1 97 ? -9.129 -30.218 -9.954 1.00 46.38 97 PHE A N 1
ATOM 711 C CA . PHE A 1 97 ? -10.275 -29.348 -10.237 1.00 46.38 97 PHE A CA 1
ATOM 712 C C . PHE A 1 97 ? -11.214 -29.114 -9.035 1.00 46.38 97 PHE A C 1
ATOM 714 O O . PHE A 1 97 ? -12.039 -29.973 -8.695 1.00 46.38 97 PHE A O 1
ATOM 721 N N . HIS A 1 98 ? -11.156 -27.911 -8.465 1.00 39.81 98 HIS A N 1
ATOM 722 C CA . HIS A 1 98 ? -12.339 -27.242 -7.937 1.00 39.81 98 HIS A CA 1
ATOM 723 C C . HIS A 1 98 ? -12.456 -25.863 -8.576 1.00 39.81 98 HIS A C 1
ATOM 725 O O . HIS A 1 98 ? -11.518 -25.075 -8.594 1.00 39.81 98 HIS A O 1
ATOM 731 N N . ASP A 1 99 ? -13.629 -25.637 -9.152 1.00 47.34 99 ASP A N 1
ATOM 732 C CA . ASP A 1 99 ? -14.116 -24.391 -9.728 1.00 47.34 99 ASP A CA 1
ATOM 733 C C . ASP A 1 99 ? -14.461 -23.411 -8.598 1.00 47.34 99 ASP A C 1
ATOM 735 O O . ASP A 1 99 ? -15.625 -23.096 -8.371 1.00 47.34 99 ASP A O 1
ATOM 739 N N . ASP A 1 100 ? -13.448 -22.987 -7.843 1.00 39.19 100 ASP A N 1
ATOM 740 C CA . ASP A 1 100 ? -13.594 -21.988 -6.792 1.00 39.19 100 ASP A CA 1
ATOM 741 C C . ASP A 1 100 ? -12.595 -20.860 -7.048 1.00 39.19 100 ASP A C 1
ATOM 743 O O . ASP A 1 100 ? -11.427 -20.915 -6.669 1.00 39.19 100 ASP A O 1
ATOM 747 N N . TYR A 1 101 ? -13.091 -19.803 -7.689 1.00 42.53 101 TYR A N 1
ATOM 748 C CA . TYR A 1 101 ? -12.563 -18.453 -7.524 1.00 42.53 101 TYR A CA 1
ATOM 749 C C . TYR A 1 101 ? -12.482 -18.161 -6.012 1.00 42.53 101 TYR A C 1
ATOM 751 O O . TYR A 1 101 ? -13.467 -17.761 -5.389 1.00 42.53 101 TYR A O 1
ATOM 759 N N . GLN A 1 102 ? -11.324 -18.405 -5.403 1.00 43.06 102 GLN A N 1
ATOM 760 C CA . GLN A 1 102 ? -11.007 -17.920 -4.066 1.00 43.06 102 GLN A CA 1
ATOM 761 C C . GLN A 1 102 ? -10.283 -16.577 -4.244 1.00 43.06 102 GLN A C 1
ATOM 763 O O . GLN A 1 102 ? -9.337 -16.503 -5.031 1.00 43.06 102 GLN A O 1
ATOM 768 N N . PRO A 1 103 ? -10.745 -15.491 -3.596 1.00 41.66 103 PRO A N 1
ATOM 769 C CA . PRO A 1 103 ? -10.030 -14.220 -3.625 1.00 41.66 103 PRO A CA 1
ATOM 770 C C . PRO A 1 103 ? -8.644 -14.430 -3.011 1.00 41.66 103 PRO A C 1
ATOM 772 O O . PRO A 1 103 ? -8.501 -15.309 -2.161 1.00 41.66 103 PRO A O 1
ATOM 775 N N . MET A 1 104 ? -7.651 -13.641 -3.439 1.00 41.84 104 MET A N 1
ATOM 776 C CA . MET A 1 104 ? -6.310 -13.623 -2.841 1.00 41.84 104 MET A CA 1
ATOM 777 C C . MET A 1 104 ? -6.445 -13.694 -1.318 1.00 41.84 104 MET A C 1
ATOM 779 O O . MET A 1 104 ? -6.985 -12.779 -0.694 1.00 41.84 104 MET A O 1
ATOM 783 N N . SER A 1 105 ? -6.075 -14.834 -0.736 1.00 42.22 105 SER A N 1
ATOM 784 C CA . SER A 1 105 ? -6.189 -15.039 0.697 1.00 42.22 105 SER A CA 1
ATOM 785 C C . SER A 1 105 ? -5.043 -14.285 1.341 1.00 42.22 105 SER A C 1
ATOM 787 O O . SER A 1 105 ? -3.915 -14.766 1.346 1.00 42.22 105 SER A O 1
ATOM 789 N N . TYR A 1 106 ? -5.354 -13.090 1.830 1.00 53.34 106 TYR A N 1
ATOM 790 C CA . TYR A 1 106 ? -4.516 -12.330 2.745 1.00 53.34 106 TYR A CA 1
ATOM 791 C C . TYR A 1 106 ? -4.068 -13.263 3.880 1.00 53.34 106 TYR A C 1
ATOM 793 O O . TYR A 1 106 ? -4.910 -13.742 4.649 1.00 53.34 106 TYR A O 1
ATOM 801 N N . GLU A 1 107 ? -2.774 -13.558 3.976 1.00 58.47 107 GLU A N 1
ATOM 802 C CA . GLU A 1 107 ? -2.227 -14.277 5.123 1.00 58.47 107 GLU A CA 1
ATOM 803 C C . GLU A 1 107 ? -1.824 -13.233 6.167 1.00 58.47 107 GLU A C 1
ATOM 805 O O . GLU A 1 107 ? -0.859 -12.496 6.006 1.00 58.47 107 GLU A O 1
ATOM 810 N N . PHE A 1 108 ? -2.641 -13.085 7.214 1.00 60.56 108 PHE A N 1
ATOM 811 C CA . PHE A 1 108 ? -2.381 -12.091 8.253 1.00 60.56 108 PHE A CA 1
ATOM 812 C C . PHE A 1 108 ? -1.105 -12.440 9.015 1.00 60.56 108 PHE A C 1
ATOM 814 O O . PHE A 1 108 ? -0.978 -13.557 9.522 1.00 60.56 108 PHE A O 1
ATOM 821 N N . LEU A 1 109 ? -0.210 -11.458 9.155 1.00 59.41 109 LEU A N 1
ATOM 822 C CA . LEU A 1 109 ? 0.968 -11.581 10.005 1.00 59.41 109 LEU A CA 1
ATOM 823 C C . LEU A 1 109 ? 0.579 -11.990 11.420 1.00 59.41 109 LEU A C 1
ATOM 825 O O . LEU A 1 109 ? -0.405 -11.512 11.999 1.00 59.41 109 LEU A O 1
ATOM 829 N N . SER A 1 110 ? 1.373 -12.894 11.983 1.00 58.47 110 SER A N 1
ATOM 830 C CA . SER A 1 110 ? 1.147 -13.347 13.342 1.00 58.47 110 SER A CA 1
ATOM 831 C C . SER A 1 110 ? 1.463 -12.214 14.322 1.00 58.47 110 SER A C 1
ATOM 833 O O . SER A 1 110 ? 2.437 -11.482 14.175 1.00 58.47 110 SER A O 1
ATOM 835 N N . TRP A 1 111 ? 0.655 -12.084 15.374 1.00 53.50 111 TRP A N 1
ATOM 836 C CA . TRP A 1 111 ? 0.864 -11.106 16.453 1.00 53.50 111 TRP A CA 1
ATOM 837 C C . TRP A 1 111 ? 2.247 -11.197 17.135 1.00 53.50 111 TRP A C 1
ATOM 839 O O . TRP A 1 111 ? 2.647 -10.268 17.832 1.00 53.50 111 TRP A O 1
ATOM 849 N N . GLU A 1 112 ? 2.974 -12.307 16.962 1.00 53.88 112 GLU A N 1
ATOM 850 C CA . GLU A 1 112 ? 4.333 -12.501 17.486 1.00 53.88 112 GLU A CA 1
ATOM 851 C C . GLU A 1 112 ? 5.392 -11.721 16.685 1.00 53.88 112 GLU A C 1
ATOM 853 O O . GLU A 1 112 ? 6.481 -11.478 17.202 1.00 53.88 112 GLU A O 1
ATOM 858 N N . GLU A 1 113 ? 5.067 -11.306 15.457 1.00 60.31 113 GLU A N 1
ATOM 859 C CA . GLU A 1 113 ? 5.927 -10.516 14.562 1.00 60.31 113 GLU A CA 1
ATOM 860 C C . GLU A 1 113 ? 5.628 -9.007 14.633 1.00 60.31 113 GLU A C 1
ATOM 862 O O . GLU A 1 113 ? 6.332 -8.204 14.025 1.00 60.31 113 GLU A O 1
ATOM 867 N N . THR A 1 114 ? 4.605 -8.614 15.400 1.00 59.06 114 THR A N 1
ATOM 868 C CA . THR A 1 114 ? 4.201 -7.217 15.624 1.00 59.06 114 THR A CA 1
ATOM 869 C C . THR A 1 114 ? 4.677 -6.699 16.975 1.00 59.06 114 THR A C 1
ATOM 871 O O . THR A 1 114 ? 4.695 -7.441 17.960 1.00 59.06 114 THR A O 1
ATOM 874 N N . GLU A 1 115 ? 4.989 -5.404 17.063 1.00 61.66 115 GLU A N 1
ATOM 875 C CA . GLU A 1 115 ? 5.269 -4.770 18.353 1.00 61.66 115 GLU A CA 1
ATOM 876 C C . GLU A 1 115 ? 4.019 -4.794 19.245 1.00 61.66 115 GLU A C 1
ATOM 878 O O . GLU A 1 115 ? 2.892 -4.570 18.791 1.00 61.66 115 GLU A O 1
ATOM 883 N N . SER A 1 116 ? 4.204 -5.066 20.541 1.00 58.59 116 SER A N 1
ATOM 884 C CA . SER A 1 116 ? 3.080 -5.237 21.464 1.00 58.59 116 SER A CA 1
ATOM 885 C C . SER A 1 116 ? 2.257 -3.949 21.580 1.00 58.59 116 SER A C 1
ATOM 887 O O . SER A 1 116 ? 2.753 -2.949 22.104 1.00 58.59 116 SER A O 1
ATOM 889 N N . LEU A 1 117 ? 0.989 -3.983 21.158 1.00 60.12 117 LEU A N 1
ATOM 890 C CA . LEU A 1 117 ? 0.073 -2.848 21.292 1.00 60.12 117 LEU A CA 1
ATOM 891 C C . LEU A 1 117 ? -0.171 -2.529 22.779 1.00 60.12 117 LEU A C 1
ATOM 893 O O . LEU A 1 117 ? -0.697 -3.368 23.518 1.00 60.12 117 LEU A O 1
ATOM 897 N N . PRO A 1 118 ? 0.174 -1.324 23.263 1.00 54.59 118 PRO A N 1
ATOM 898 C CA . PRO A 1 118 ? 0.220 -1.058 24.698 1.00 54.59 118 PRO A CA 1
ATOM 899 C C . PRO A 1 118 ? -1.146 -0.830 25.376 1.00 54.59 118 PRO A C 1
ATOM 901 O O . PRO A 1 118 ? -1.174 -0.662 26.598 1.00 54.59 118 PRO A O 1
ATOM 904 N N . THR A 1 119 ? -2.280 -0.781 24.658 1.00 55.16 119 THR A N 1
ATOM 905 C CA . THR A 1 119 ? -3.505 -0.162 25.220 1.00 55.16 119 THR A CA 1
ATOM 906 C C . TH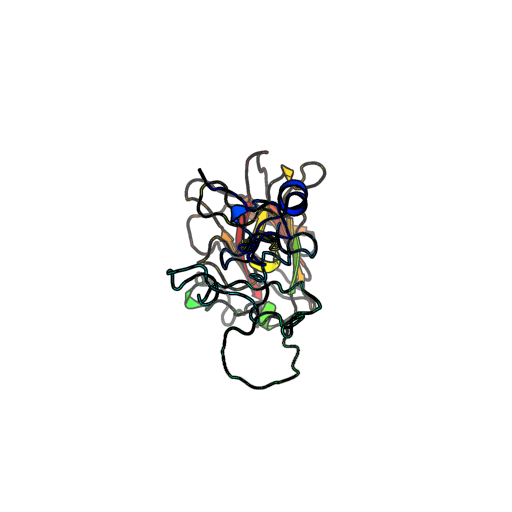R A 1 119 ? -4.855 -0.845 24.976 1.00 55.16 119 THR A C 1
ATOM 908 O O . THR A 1 119 ? -5.798 -0.487 25.689 1.00 55.16 119 THR A O 1
ATOM 911 N N . VAL A 1 120 ? -5.001 -1.832 24.081 1.00 60.38 120 VAL A N 1
ATOM 912 C CA . VAL A 1 120 ? -6.313 -2.472 23.828 1.00 60.38 120 VAL A CA 1
ATOM 913 C C . VAL A 1 120 ? -6.206 -3.997 23.799 1.00 60.38 120 VAL A C 1
ATOM 915 O O . VAL A 1 120 ? -5.558 -4.578 22.939 1.00 60.38 120 VAL A O 1
ATOM 918 N N . VAL A 1 121 ? -6.864 -4.643 24.766 1.00 66.38 121 VAL A N 1
ATOM 919 C CA . VAL A 1 121 ? -7.031 -6.103 24.806 1.00 66.38 121 VAL A CA 1
ATOM 920 C C . VAL A 1 121 ? -7.954 -6.510 23.654 1.00 66.38 121 VAL A C 1
ATOM 922 O O . VAL A 1 121 ? -8.984 -5.866 23.460 1.00 66.38 121 VAL A O 1
ATOM 925 N N . ASP A 1 122 ? -7.587 -7.561 22.920 1.00 74.44 122 ASP A N 1
ATOM 926 C CA . ASP A 1 122 ? -8.341 -8.120 21.786 1.00 74.44 122 ASP A CA 1
ATOM 927 C C . ASP A 1 122 ? -8.435 -7.210 20.542 1.00 74.44 122 ASP A C 1
ATOM 929 O O . ASP A 1 122 ? -9.358 -7.358 19.746 1.00 74.44 122 ASP A O 1
ATOM 933 N N . ALA A 1 123 ? -7.501 -6.273 20.345 1.00 85.88 123 ALA A N 1
ATOM 934 C CA . ALA A 1 123 ? -7.387 -5.574 19.063 1.00 85.88 123 ALA A CA 1
ATOM 935 C C . ALA A 1 123 ? -7.161 -6.577 17.919 1.00 85.88 123 ALA A C 1
ATOM 937 O O . ALA A 1 123 ? -6.387 -7.525 18.065 1.00 85.88 123 ALA A O 1
ATOM 938 N N . VAL A 1 124 ? -7.833 -6.360 16.789 1.00 90.12 124 VAL A N 1
ATOM 939 C CA . VAL A 1 124 ? -7.720 -7.215 15.600 1.00 90.12 124 VAL A CA 1
ATOM 940 C C . VAL A 1 124 ? -7.328 -6.388 14.389 1.00 90.12 124 VAL A C 1
ATOM 942 O O . VAL A 1 124 ? -7.637 -5.198 14.313 1.00 90.12 124 VAL A O 1
ATOM 945 N N . GLU A 1 125 ? -6.654 -7.026 13.440 1.00 91.75 125 GLU A N 1
ATOM 946 C CA . GLU A 1 125 ? -6.333 -6.426 12.149 1.00 91.75 125 GLU A CA 1
ATOM 947 C C . GLU A 1 125 ? -7.637 -6.161 11.366 1.00 91.75 125 GLU A C 1
ATOM 949 O O . GLU A 1 125 ? -8.536 -7.009 11.334 1.00 91.75 125 GLU A O 1
ATOM 954 N N . VAL A 1 126 ? -7.778 -4.973 10.773 1.00 92.88 126 VAL A N 1
ATOM 955 C CA . VAL A 1 126 ? -9.015 -4.503 10.129 1.00 92.88 126 VAL A CA 1
ATOM 956 C C . VAL A 1 126 ? -9.526 -5.410 9.002 1.00 92.88 126 VAL A C 1
ATOM 958 O O . VAL A 1 126 ? -10.737 -5.588 8.869 1.00 92.88 126 VAL A O 1
ATOM 961 N N . GLY A 1 127 ? -8.638 -6.044 8.241 1.00 88.25 127 GLY A N 1
ATOM 962 C CA . GLY A 1 127 ? -8.946 -6.993 7.175 1.00 88.25 127 GLY A CA 1
ATOM 963 C C . GLY A 1 127 ? -9.622 -8.267 7.680 1.00 88.25 127 GLY A C 1
ATOM 964 O O . GLY A 1 127 ? -10.334 -8.928 6.927 1.00 88.25 127 GLY A O 1
ATOM 965 N N . THR A 1 128 ? -9.491 -8.593 8.970 1.00 88.44 128 THR A N 1
ATOM 966 C CA . THR A 1 128 ? -10.262 -9.688 9.589 1.00 88.44 128 THR A CA 1
ATOM 967 C C . THR A 1 128 ? -11.730 -9.315 9.833 1.00 88.44 128 THR A C 1
ATOM 969 O O . THR A 1 128 ? -12.558 -10.192 10.092 1.00 88.44 128 THR A O 1
ATOM 972 N N . LYS A 1 129 ? -12.069 -8.020 9.753 1.00 86.62 129 LYS A N 1
ATOM 973 C CA . LYS A 1 129 ? -13.405 -7.475 10.029 1.00 86.62 129 LYS A CA 1
ATOM 974 C C . LYS A 1 129 ? -14.143 -6.959 8.811 1.00 86.62 129 LYS A C 1
ATOM 976 O O . LYS A 1 129 ? -15.360 -7.108 8.735 1.00 86.62 129 LYS A O 1
ATOM 981 N N . THR A 1 130 ? -13.440 -6.282 7.917 1.00 89.00 130 THR A N 1
ATOM 982 C CA . THR A 1 130 ? -14.040 -5.613 6.768 1.00 89.00 130 THR A CA 1
ATOM 983 C C . THR A 1 130 ? -13.103 -5.689 5.577 1.00 89.00 130 THR A C 1
ATOM 985 O O . THR A 1 130 ? -11.894 -5.832 5.732 1.00 89.00 130 THR A O 1
ATOM 988 N N . GLU A 1 131 ? -13.667 -5.605 4.377 1.00 86.94 131 GLU A N 1
ATOM 989 C CA . GLU A 1 131 ? -12.867 -5.511 3.162 1.00 86.94 131 GLU A CA 1
ATOM 990 C C . GLU A 1 131 ? -12.118 -4.173 3.147 1.00 86.94 131 GLU A C 1
ATOM 992 O O . GLU A 1 131 ? -12.699 -3.114 3.418 1.00 86.94 131 GLU A O 1
ATOM 997 N N . VAL A 1 132 ? -10.824 -4.234 2.830 1.00 90.44 132 VAL A N 1
ATOM 998 C CA . VAL A 1 132 ? -9.937 -3.072 2.770 1.00 90.44 132 VAL A CA 1
ATOM 999 C C . VAL A 1 132 ? -9.460 -2.898 1.336 1.00 90.44 132 VAL A C 1
ATOM 1001 O O . VAL A 1 132 ? -8.694 -3.709 0.821 1.00 90.44 132 VAL A O 1
ATOM 1004 N N . GLY A 1 133 ? -9.905 -1.825 0.691 1.00 90.38 133 GLY A N 1
ATOM 1005 C CA . GLY A 1 133 ? -9.332 -1.372 -0.570 1.00 90.38 133 GLY A CA 1
ATOM 1006 C C . GLY A 1 133 ? -8.033 -0.616 -0.317 1.00 90.38 133 GLY A C 1
ATOM 1007 O O . GLY A 1 133 ? -7.931 0.121 0.663 1.00 90.38 133 GLY A O 1
ATOM 1008 N N . VAL A 1 134 ? -7.058 -0.765 -1.210 1.00 94.56 134 VAL A N 1
ATOM 1009 C CA . VAL A 1 134 ? -5.759 -0.086 -1.119 1.00 94.56 134 VAL A CA 1
ATOM 1010 C C . VAL A 1 134 ? -5.464 0.591 -2.448 1.00 94.56 134 VAL A C 1
ATOM 1012 O O . VAL A 1 134 ? -5.637 -0.009 -3.510 1.00 94.56 134 VAL A O 1
ATOM 1015 N N . SER A 1 135 ? -5.030 1.846 -2.408 1.00 92.62 135 SER A N 1
ATOM 1016 C CA . SER A 1 135 ? -4.629 2.602 -3.596 1.00 92.62 135 SER A CA 1
ATOM 1017 C C . SER A 1 135 ? -3.482 3.552 -3.273 1.00 92.62 135 SER A C 1
ATOM 1019 O O . SER A 1 135 ? -3.280 3.900 -2.116 1.00 92.62 135 SER A O 1
ATOM 1021 N N . ALA A 1 136 ? -2.719 3.973 -4.279 1.00 96.06 136 ALA A N 1
ATOM 1022 C CA . ALA A 1 136 ? -1.647 4.948 -4.103 1.00 96.06 136 ALA A CA 1
ATOM 1023 C C . ALA A 1 136 ? -1.580 5.917 -5.286 1.00 96.06 136 ALA A C 1
ATOM 1025 O O . ALA A 1 136 ? -2.011 5.584 -6.393 1.00 96.06 136 ALA A O 1
ATOM 1026 N N . THR A 1 137 ? -1.015 7.106 -5.062 1.00 92.50 137 THR A N 1
ATOM 1027 C CA . THR A 1 137 ? -0.841 8.128 -6.109 1.00 92.50 137 THR A CA 1
ATOM 1028 C C . THR A 1 137 ? 0.138 7.700 -7.193 1.00 92.50 137 THR A C 1
ATOM 1030 O O . THR A 1 137 ? -0.079 7.996 -8.368 1.00 92.50 137 THR A O 1
ATOM 1033 N N . ALA A 1 138 ? 1.200 6.998 -6.808 1.00 92.12 138 ALA A N 1
ATOM 1034 C CA . ALA A 1 138 ? 2.190 6.424 -7.703 1.00 92.12 138 ALA A CA 1
ATOM 1035 C C . ALA A 1 138 ? 2.898 5.239 -7.030 1.00 92.12 138 ALA A C 1
ATOM 1037 O O . ALA A 1 138 ? 2.795 5.034 -5.817 1.00 92.12 138 ALA A O 1
ATOM 1038 N N . HIS A 1 139 ? 3.617 4.460 -7.831 1.00 92.81 139 HIS A N 1
ATOM 1039 C CA . HIS A 1 139 ? 4.536 3.435 -7.355 1.00 92.81 139 HIS A CA 1
ATOM 1040 C C . HIS A 1 139 ? 5.678 3.219 -8.350 1.00 92.81 139 HIS A C 1
ATOM 1042 O O . HIS A 1 139 ? 5.531 3.527 -9.537 1.00 92.81 139 HIS A O 1
ATOM 1048 N N . ASP A 1 140 ? 6.804 2.684 -7.875 1.00 91.50 140 ASP A N 1
ATOM 1049 C CA . ASP A 1 140 ? 7.872 2.204 -8.749 1.00 91.50 140 ASP A CA 1
ATOM 1050 C C . ASP A 1 140 ? 7.381 1.001 -9.559 1.00 91.50 140 ASP A C 1
ATOM 1052 O O . ASP A 1 140 ? 6.978 -0.010 -8.993 1.00 91.50 140 ASP A O 1
ATOM 1056 N N . VAL A 1 141 ? 7.422 1.106 -10.883 1.00 88.88 141 VAL A N 1
ATOM 1057 C CA . VAL A 1 141 ? 7.032 0.027 -11.807 1.00 88.88 141 VAL A CA 1
ATOM 1058 C C . VAL A 1 141 ? 8.229 -0.793 -12.277 1.00 88.88 141 VAL A C 1
ATOM 1060 O O . VAL A 1 141 ? 8.076 -1.717 -13.079 1.00 88.88 141 VAL A O 1
ATOM 1063 N N . ARG A 1 142 ? 9.444 -0.421 -11.858 1.00 84.19 142 ARG A N 1
ATOM 1064 C CA . ARG A 1 142 ? 10.635 -1.197 -12.183 1.00 84.19 142 ARG A CA 1
ATOM 1065 C C . ARG A 1 142 ? 10.555 -2.541 -11.459 1.00 84.19 142 ARG A C 1
ATOM 1067 O O . ARG A 1 142 ? 10.084 -2.596 -10.322 1.00 84.19 142 ARG A O 1
ATOM 1074 N N . PRO A 1 143 ? 11.022 -3.614 -12.100 1.00 78.50 143 PRO A N 1
ATOM 1075 C CA . PRO A 1 143 ? 11.117 -4.895 -11.435 1.00 78.50 143 PRO A CA 1
ATOM 1076 C C . PRO A 1 143 ? 12.303 -4.941 -10.476 1.00 78.50 143 PRO A C 1
ATOM 1078 O O . PRO A 1 143 ? 13.266 -4.173 -10.602 1.00 78.50 143 PRO A O 1
ATOM 1081 N N . GLY A 1 144 ? 12.238 -5.893 -9.557 1.00 74.19 144 GLY A N 1
ATOM 1082 C CA . GLY A 1 144 ? 13.358 -6.330 -8.747 1.00 74.19 144 GLY A CA 1
ATOM 1083 C C . GLY A 1 144 ? 14.551 -6.722 -9.605 1.00 74.19 144 GLY A C 1
ATOM 1084 O O . GLY A 1 144 ? 14.428 -7.297 -10.689 1.00 74.19 144 GLY A O 1
ATOM 1085 N N . SER A 1 145 ? 15.743 -6.376 -9.142 1.00 63.91 145 SER A N 1
ATOM 1086 C CA . SER A 1 145 ? 17.008 -6.820 -9.727 1.00 63.91 145 SER A CA 1
ATOM 1087 C C . SER A 1 145 ? 17.940 -7.156 -8.577 1.00 63.91 145 SER A C 1
ATOM 1089 O O . SER A 1 145 ? 17.917 -6.491 -7.557 1.00 63.91 145 SER A O 1
ATOM 1091 N N . SER A 1 146 ? 18.809 -8.151 -8.700 1.00 53.28 146 SER A N 1
ATOM 1092 C CA . SER A 1 146 ? 19.743 -8.522 -7.624 1.00 53.28 146 SER A CA 1
ATOM 1093 C C . SER A 1 146 ? 20.921 -7.535 -7.454 1.00 53.28 146 SER A C 1
ATOM 1095 O O . SER A 1 146 ? 22.021 -7.955 -7.096 1.00 53.28 146 SER A O 1
ATOM 1097 N N . GLY A 1 147 ? 20.743 -6.247 -7.774 1.00 49.91 147 GLY A N 1
ATOM 1098 C CA . GLY A 1 147 ? 21.813 -5.249 -7.785 1.00 49.91 147 GLY A CA 1
ATOM 1099 C C . GLY A 1 147 ? 21.320 -3.801 -7.771 1.00 49.91 147 GLY A C 1
ATOM 1100 O O . GLY A 1 147 ? 20.694 -3.356 -8.726 1.00 49.91 147 GLY A O 1
ATOM 1101 N N . ASP A 1 148 ? 21.662 -3.118 -6.677 1.00 50.31 148 ASP A N 1
ATOM 1102 C CA . ASP A 1 148 ? 21.857 -1.685 -6.381 1.00 50.31 148 ASP A CA 1
ATOM 1103 C C . ASP A 1 148 ? 20.897 -0.590 -6.911 1.00 50.31 148 ASP A C 1
ATOM 1105 O O . ASP A 1 148 ? 21.025 0.548 -6.478 1.00 50.31 148 ASP A O 1
ATOM 1109 N N . ASP A 1 149 ? 19.908 -0.886 -7.756 1.00 57.25 149 ASP A N 1
ATOM 1110 C CA . ASP A 1 149 ? 18.795 0.014 -8.117 1.00 57.25 149 ASP A CA 1
ATOM 1111 C C . ASP A 1 149 ? 17.538 -0.839 -8.350 1.00 57.25 149 ASP A C 1
ATOM 1113 O O . ASP A 1 149 ? 17.135 -1.126 -9.481 1.00 57.25 149 ASP A O 1
ATOM 1117 N N . VAL A 1 150 ? 16.970 -1.333 -7.252 1.00 68.38 150 VAL A N 1
ATOM 1118 C CA . VAL A 1 150 ? 16.045 -2.470 -7.269 1.00 68.38 150 VAL A CA 1
ATOM 1119 C C . VAL A 1 150 ? 14.612 -1.977 -7.141 1.00 68.38 150 VAL A C 1
ATOM 1121 O O . VAL A 1 150 ? 14.267 -1.305 -6.173 1.00 68.38 150 VAL A O 1
ATOM 1124 N N . GLY A 1 151 ? 13.783 -2.254 -8.146 1.00 78.62 151 GLY A N 1
ATOM 1125 C CA . GLY A 1 151 ? 12.340 -2.074 -8.042 1.00 78.62 151 GLY A CA 1
ATOM 1126 C C . GLY A 1 151 ? 11.730 -3.132 -7.121 1.00 78.62 151 GLY A C 1
ATOM 1127 O O . GLY A 1 151 ? 12.344 -3.491 -6.117 1.00 78.62 151 GLY A O 1
ATOM 1128 N N . CYS A 1 152 ? 10.535 -3.616 -7.446 1.00 84.19 152 CYS A N 1
ATOM 1129 C CA . CYS A 1 152 ? 9.895 -4.691 -6.687 1.00 84.19 152 CYS A CA 1
ATOM 1130 C C . CYS A 1 152 ? 9.358 -5.773 -7.606 1.00 84.19 152 CYS A C 1
ATOM 1132 O O . CYS A 1 152 ? 8.846 -5.479 -8.690 1.00 84.19 152 CYS A O 1
ATOM 1134 N N . GLY A 1 153 ? 9.394 -7.007 -7.126 1.00 71.50 153 GLY A N 1
ATOM 1135 C CA . GLY A 1 153 ? 8.767 -8.143 -7.783 1.00 71.50 153 GLY A CA 1
ATOM 1136 C C . GLY A 1 153 ? 9.426 -8.508 -9.112 1.00 71.50 153 GLY A C 1
ATOM 1137 O O . GLY A 1 153 ? 10.518 -8.064 -9.461 1.00 71.50 153 GLY A O 1
ATOM 1138 N N . GLU A 1 154 ? 8.765 -9.367 -9.874 1.00 70.31 154 GLU A N 1
ATOM 1139 C CA . GLU A 1 154 ? 9.353 -9.954 -11.076 1.00 70.31 154 GLU A CA 1
ATOM 1140 C C . GLU A 1 154 ? 9.377 -8.996 -12.278 1.00 70.31 154 GLU A C 1
ATOM 1142 O O . GLU A 1 154 ? 8.588 -8.053 -12.397 1.00 70.31 154 GLU A O 1
ATOM 1147 N N . VAL A 1 155 ? 10.266 -9.277 -13.235 1.00 62.56 155 VAL A N 1
ATOM 1148 C CA . VAL A 1 155 ? 10.332 -8.563 -14.517 1.00 62.56 155 VAL A CA 1
ATOM 1149 C C . VAL A 1 155 ? 9.009 -8.690 -15.272 1.00 62.56 155 VAL A C 1
ATOM 1151 O O . VAL A 1 155 ? 8.627 -9.769 -15.705 1.00 62.56 155 VAL A O 1
ATOM 1154 N N . GLY A 1 156 ? 8.326 -7.559 -15.478 1.00 61.88 156 GLY A N 1
ATOM 1155 C CA . GLY A 1 156 ? 7.005 -7.517 -16.117 1.00 61.88 156 GLY A CA 1
ATOM 1156 C C . GLY A 1 156 ? 5.825 -7.619 -15.144 1.00 61.88 156 GLY A C 1
ATOM 1157 O O . GLY A 1 156 ? 4.681 -7.565 -15.597 1.00 61.88 156 GLY A O 1
ATOM 1158 N N . GLY A 1 157 ? 6.096 -7.721 -13.839 1.00 68.56 157 GLY A N 1
ATOM 1159 C CA . GLY A 1 157 ? 5.114 -7.553 -12.775 1.00 68.56 157 GLY A CA 1
ATOM 1160 C C . GLY A 1 157 ? 4.662 -6.099 -12.609 1.00 68.56 157 GLY A C 1
ATOM 1161 O O . GLY A 1 157 ? 5.033 -5.204 -13.371 1.00 68.56 157 GLY A O 1
ATOM 1162 N N . LEU A 1 158 ? 3.835 -5.860 -11.591 1.00 77.62 158 LEU A N 1
ATOM 1163 C CA . LEU A 1 158 ? 3.285 -4.530 -11.308 1.00 77.62 158 LEU A CA 1
ATOM 1164 C C . LEU A 1 158 ? 4.242 -3.627 -10.509 1.00 77.62 158 LEU A C 1
ATOM 1166 O O . LEU A 1 158 ? 3.904 -2.478 -10.242 1.00 77.62 158 LEU A O 1
ATOM 1170 N N . GLY A 1 159 ? 5.428 -4.114 -10.142 1.00 86.62 159 GLY A N 1
ATOM 1171 C CA . GLY A 1 159 ? 6.386 -3.346 -9.356 1.00 86.62 159 GLY A CA 1
ATOM 1172 C C . GLY A 1 159 ? 5.981 -3.217 -7.887 1.00 86.62 159 GLY A C 1
ATOM 1173 O O . GLY A 1 159 ? 5.333 -4.091 -7.307 1.00 86.62 159 GLY A O 1
ATOM 1174 N N . CYS A 1 160 ? 6.380 -2.105 -7.274 1.00 92.38 160 CYS A N 1
ATOM 1175 C CA . CYS A 1 160 ? 6.241 -1.830 -5.847 1.00 92.38 160 CYS A CA 1
ATOM 1176 C C . CYS A 1 160 ? 4.834 -1.338 -5.502 1.00 92.38 160 CYS A C 1
ATOM 1178 O O . CYS A 1 160 ? 4.646 -0.190 -5.096 1.00 92.38 160 CYS A O 1
ATOM 1180 N N . THR A 1 161 ? 3.821 -2.160 -5.753 1.00 93.56 161 THR A N 1
ATOM 1181 C CA . THR A 1 161 ? 2.418 -1.742 -5.671 1.00 93.56 161 THR A CA 1
ATOM 1182 C C . THR A 1 161 ? 1.932 -1.507 -4.243 1.00 93.56 161 THR A C 1
ATOM 1184 O O . THR A 1 161 ? 2.457 -2.053 -3.280 1.00 93.56 161 THR A O 1
ATOM 1187 N N . ALA A 1 162 ? 0.860 -0.722 -4.108 1.00 93.75 162 ALA A N 1
ATOM 1188 C CA . ALA A 1 162 ? 0.230 -0.444 -2.819 1.00 93.75 162 ALA A CA 1
ATOM 1189 C C . ALA A 1 162 ? -0.296 -1.714 -2.120 1.00 93.75 162 ALA A C 1
ATOM 1191 O O . ALA A 1 162 ? -0.278 -1.795 -0.894 1.00 93.75 162 ALA A O 1
ATOM 1192 N N . THR A 1 163 ? -0.735 -2.713 -2.892 1.00 90.44 163 THR A N 1
ATOM 1193 C CA . THR A 1 163 ? -1.251 -3.986 -2.367 1.00 90.44 163 THR A CA 1
ATOM 1194 C C . THR A 1 163 ? -0.199 -4.811 -1.637 1.00 90.44 163 THR A C 1
ATOM 1196 O O . THR A 1 163 ? -0.572 -5.568 -0.753 1.00 90.44 163 THR A O 1
ATOM 1199 N N . ASN A 1 164 ? 1.087 -4.612 -1.938 1.00 91.69 164 ASN A N 1
ATOM 1200 C CA . ASN A 1 164 ? 2.181 -5.286 -1.237 1.00 91.69 164 ASN A CA 1
ATOM 1201 C C . ASN A 1 164 ? 2.247 -4.883 0.245 1.00 91.69 164 ASN A C 1
ATOM 1203 O O . ASN A 1 164 ? 2.681 -5.662 1.063 1.00 91.69 164 ASN A O 1
ATOM 1207 N N . THR A 1 165 ? 1.729 -3.709 0.636 1.00 94.69 165 THR A N 1
ATOM 1208 C CA . THR A 1 165 ? 1.688 -3.302 2.063 1.00 94.69 165 THR A CA 1
ATOM 1209 C C . THR A 1 165 ? 0.698 -4.088 2.922 1.00 94.69 165 THR A C 1
ATOM 1211 O O . THR A 1 165 ? 0.450 -3.740 4.079 1.00 94.69 165 THR A O 1
ATOM 1214 N N . ARG A 1 166 ? 0.017 -5.039 2.299 1.00 90.38 166 ARG A N 1
ATOM 1215 C CA . ARG A 1 166 ? -1.200 -5.691 2.753 1.00 90.38 166 ARG A CA 1
ATOM 1216 C C . ARG A 1 166 ? -1.170 -7.150 2.297 1.00 90.38 166 ARG A C 1
ATOM 1218 O O . ARG A 1 166 ? -2.208 -7.699 1.948 1.00 90.38 166 ARG A O 1
ATOM 1225 N N . ASP A 1 167 ? 0.000 -7.759 2.211 1.00 87.44 167 ASP A N 1
ATOM 1226 C CA . ASP A 1 167 ? 0.140 -9.164 1.817 1.00 87.44 167 ASP A CA 1
ATOM 1227 C C . ASP A 1 167 ? 0.735 -10.026 2.936 1.00 87.44 167 ASP A C 1
ATOM 1229 O O . ASP A 1 167 ? 0.747 -11.252 2.821 1.00 87.44 167 ASP A O 1
ATOM 1233 N N . GLY A 1 168 ? 1.149 -9.396 4.038 1.00 85.56 168 GLY A N 1
ATOM 1234 C CA . GLY A 1 168 ? 1.743 -10.065 5.182 1.00 85.56 168 GLY A CA 1
ATOM 1235 C C . GLY A 1 168 ? 3.225 -10.394 5.000 1.00 85.56 168 GLY A C 1
ATOM 1236 O O . GLY A 1 168 ? 3.776 -11.146 5.802 1.00 85.56 168 GLY A O 1
ATOM 1237 N N . ILE A 1 169 ? 3.898 -9.852 3.983 1.00 84.25 169 ILE A N 1
ATOM 1238 C CA . ILE A 1 169 ? 5.300 -10.144 3.682 1.00 84.25 169 ILE A CA 1
ATOM 1239 C C . ILE A 1 169 ? 6.179 -8.969 4.118 1.00 84.25 169 ILE A C 1
ATOM 1241 O O . ILE A 1 169 ? 6.321 -7.968 3.431 1.00 84.25 169 ILE A O 1
ATOM 1245 N N . VAL A 1 170 ? 6.857 -9.120 5.259 1.00 84.56 170 VAL A N 1
ATOM 1246 C CA . VAL A 1 170 ? 7.831 -8.121 5.759 1.00 84.56 170 VAL A CA 1
ATOM 1247 C C . VAL A 1 170 ? 9.289 -8.525 5.577 1.00 84.56 170 VAL A C 1
ATOM 1249 O O . VAL A 1 170 ? 10.190 -7.701 5.712 1.00 84.56 170 VAL A O 1
ATOM 1252 N N . SER A 1 171 ? 9.547 -9.805 5.310 1.00 83.00 171 SER A N 1
ATOM 1253 C CA . SER A 1 171 ? 10.906 -10.345 5.203 1.00 83.00 171 SER A CA 1
ATOM 1254 C C . SER A 1 171 ? 11.505 -10.230 3.805 1.00 83.00 171 SER A C 1
ATOM 1256 O O . SER A 1 171 ? 12.711 -10.419 3.648 1.00 83.00 171 SER A O 1
ATOM 1258 N N . ASP A 1 172 ? 10.670 -9.982 2.797 1.00 84.06 172 ASP A N 1
ATOM 1259 C CA . ASP A 1 172 ? 11.095 -9.853 1.411 1.00 84.06 172 ASP A CA 1
ATOM 1260 C C . ASP A 1 172 ? 11.073 -8.384 1.005 1.00 84.06 172 ASP A C 1
ATOM 1262 O O . ASP A 1 172 ? 10.023 -7.751 0.966 1.00 84.06 172 ASP A O 1
ATOM 1266 N N . ILE A 1 173 ? 12.244 -7.841 0.683 1.00 80.31 173 ILE A N 1
ATOM 1267 C CA . ILE A 1 173 ? 12.357 -6.456 0.233 1.00 80.31 173 ILE A CA 1
ATOM 1268 C C . ILE A 1 173 ? 11.617 -6.234 -1.084 1.00 80.31 173 ILE A C 1
ATOM 1270 O O . ILE A 1 173 ? 11.203 -5.114 -1.354 1.00 80.31 173 ILE A O 1
ATOM 1274 N N . GLU A 1 174 ? 11.439 -7.269 -1.902 1.00 84.88 174 GLU A N 1
ATOM 1275 C CA . GLU A 1 174 ? 10.705 -7.195 -3.162 1.00 84.88 174 GLU A CA 1
ATOM 1276 C C . GLU A 1 174 ? 9.185 -7.123 -2.942 1.00 84.88 174 GLU A C 1
ATOM 1278 O O . GLU A 1 174 ? 8.470 -6.747 -3.871 1.00 84.88 174 GLU A O 1
ATOM 1283 N N . SER A 1 175 ? 8.689 -7.386 -1.723 1.00 88.25 175 SER A N 1
ATOM 1284 C CA . SER A 1 175 ? 7.320 -7.050 -1.327 1.00 88.25 175 SER A CA 1
ATOM 1285 C C . SER A 1 175 ? 7.282 -5.740 -0.543 1.00 88.25 175 SER A C 1
ATOM 1287 O O . SER A 1 175 ? 7.444 -5.677 0.672 1.00 88.25 175 SER A O 1
ATOM 1289 N N . ARG A 1 176 ? 7.108 -4.643 -1.277 1.00 91.81 176 ARG A N 1
ATOM 1290 C CA . ARG A 1 176 ? 6.887 -3.315 -0.699 1.00 91.81 176 ARG A CA 1
ATOM 1291 C C . ARG A 1 176 ? 6.086 -2.436 -1.638 1.00 91.81 176 ARG A C 1
ATOM 1293 O O . ARG A 1 176 ? 6.092 -2.638 -2.855 1.00 91.81 176 ARG A O 1
ATOM 1300 N N . TRP A 1 177 ? 5.453 -1.415 -1.079 1.00 95.00 177 TRP A N 1
ATOM 1301 C CA . TRP A 1 177 ? 5.103 -0.218 -1.832 1.00 95.00 177 TRP A CA 1
ATOM 1302 C C . TRP A 1 177 ? 6.278 0.749 -1.812 1.00 95.00 177 TRP A C 1
ATOM 1304 O O . TRP A 1 177 ? 6.811 1.022 -0.743 1.00 95.00 177 TRP A O 1
ATOM 1314 N N . SER A 1 178 ? 6.653 1.303 -2.965 1.00 93.56 178 SER A N 1
ATOM 1315 C CA . SER A 1 178 ? 7.712 2.312 -3.077 1.00 93.56 178 SER A CA 1
ATOM 1316 C C . SER A 1 178 ? 7.265 3.445 -3.975 1.00 93.56 178 SER A C 1
ATOM 1318 O O . SER A 1 178 ? 6.764 3.208 -5.072 1.00 93.56 178 SER A O 1
ATOM 1320 N N . CYS A 1 179 ? 7.489 4.680 -3.542 1.00 93.44 179 CYS A N 1
ATOM 1321 C CA . CYS A 1 179 ? 7.137 5.874 -4.295 1.00 93.44 179 CYS A CA 1
ATOM 1322 C C . CYS A 1 179 ? 8.204 6.964 -4.134 1.00 93.44 179 CYS A C 1
ATOM 1324 O O . CYS A 1 179 ? 8.825 7.094 -3.081 1.00 93.44 179 CYS A O 1
ATOM 1326 N N . ALA A 1 180 ? 8.389 7.763 -5.184 1.00 91.56 180 ALA A N 1
ATOM 1327 C CA . ALA A 1 180 ? 9.193 8.979 -5.181 1.00 91.56 180 ALA A CA 1
ATOM 1328 C C . ALA A 1 180 ? 8.374 10.137 -5.764 1.00 91.56 180 ALA A C 1
ATOM 1330 O O . ALA A 1 180 ? 7.501 9.927 -6.609 1.00 91.56 180 ALA A O 1
ATOM 1331 N N . THR A 1 181 ? 8.687 11.370 -5.362 1.00 91.00 181 THR A N 1
ATOM 1332 C CA . THR A 1 181 ? 7.988 12.586 -5.833 1.00 91.00 181 THR A CA 1
ATOM 1333 C C . THR A 1 181 ? 8.049 12.744 -7.350 1.00 91.00 181 THR A C 1
ATOM 1335 O O . THR A 1 181 ? 7.092 13.205 -7.963 1.00 91.00 181 THR A O 1
ATOM 1338 N N . SER A 1 182 ? 9.130 12.278 -7.981 1.00 90.38 182 SER A N 1
ATOM 1339 C CA . SER A 1 182 ? 9.305 12.273 -9.439 1.00 90.38 182 SER A CA 1
ATOM 1340 C C . SER A 1 182 ? 8.311 11.377 -10.193 1.00 90.38 182 SER A C 1
ATOM 1342 O O . SER A 1 182 ? 8.136 11.546 -11.401 1.00 90.38 182 SER A O 1
ATOM 1344 N N . LEU A 1 183 ? 7.649 10.442 -9.502 1.00 90.00 183 LEU A N 1
ATOM 1345 C CA . LEU A 1 183 ? 6.607 9.582 -10.069 1.00 90.00 183 LEU A CA 1
ATOM 1346 C C . LEU A 1 183 ? 5.206 10.191 -9.947 1.00 90.00 183 LEU A C 1
ATOM 1348 O O . LEU A 1 183 ? 4.285 9.765 -10.646 1.00 90.00 183 LEU A O 1
ATOM 1352 N N . VAL A 1 184 ? 5.029 11.171 -9.060 1.00 89.19 184 VAL A N 1
ATOM 1353 C CA . VAL A 1 184 ? 3.737 11.802 -8.792 1.00 89.19 184 VAL A CA 1
ATOM 1354 C C . VAL A 1 184 ? 3.539 12.981 -9.755 1.00 89.19 184 VAL A C 1
ATOM 1356 O O . VAL A 1 184 ? 4.450 13.797 -9.930 1.00 89.19 184 VAL A O 1
ATOM 1359 N N . PRO A 1 185 ? 2.358 13.127 -10.387 1.00 83.75 185 PRO A N 1
ATOM 1360 C CA . PRO A 1 185 ? 2.051 14.309 -11.187 1.00 83.75 185 PRO A CA 1
ATOM 1361 C C . PRO A 1 185 ? 2.273 15.604 -10.393 1.00 83.75 185 PRO A C 1
ATOM 1363 O O . PRO A 1 185 ? 1.915 15.687 -9.221 1.00 83.75 185 PRO A O 1
ATOM 1366 N N . ASP A 1 186 ? 2.857 16.612 -11.043 1.00 86.69 186 ASP A N 1
ATOM 1367 C CA . ASP A 1 186 ? 3.199 17.909 -10.439 1.00 86.69 186 ASP A CA 1
ATOM 1368 C C . ASP A 1 186 ? 4.193 17.842 -9.255 1.00 86.69 186 ASP A C 1
ATOM 1370 O O . ASP A 1 186 ? 4.287 18.803 -8.491 1.00 86.69 186 ASP A O 1
ATOM 1374 N N . GLU A 1 187 ? 4.952 16.744 -9.120 1.00 85.06 187 GLU A N 1
ATOM 1375 C CA . GLU A 1 187 ? 5.926 16.514 -8.034 1.00 85.06 187 GLU A CA 1
ATOM 1376 C C . GLU A 1 187 ? 5.287 16.603 -6.632 1.00 85.06 187 GLU A C 1
ATOM 1378 O O . GLU A 1 187 ? 5.885 17.093 -5.671 1.00 85.06 187 GLU A O 1
ATOM 1383 N N . GLY A 1 188 ? 4.033 16.148 -6.530 1.00 88.88 188 GLY A N 1
ATOM 1384 C CA . GLY A 1 188 ? 3.285 16.073 -5.277 1.00 88.88 188 GLY A CA 1
ATOM 1385 C C . GLY A 1 188 ? 3.797 14.995 -4.308 1.00 88.88 188 GLY A C 1
ATOM 1386 O O . GLY A 1 188 ? 4.710 14.230 -4.632 1.00 88.88 188 GLY A O 1
ATOM 1387 N N . PRO A 1 189 ? 3.207 14.909 -3.103 1.00 93.06 189 PRO A N 1
ATOM 1388 C CA . PRO A 1 189 ? 3.593 13.904 -2.124 1.00 93.06 189 PRO A CA 1
ATOM 1389 C C . PRO A 1 189 ? 3.163 12.495 -2.558 1.00 93.06 189 PRO A C 1
ATOM 1391 O O . PRO A 1 189 ? 2.141 12.293 -3.223 1.00 93.06 189 PRO A O 1
ATOM 1394 N N . CYS A 1 190 ? 3.933 11.499 -2.129 1.00 95.25 190 CYS A N 1
ATOM 1395 C CA . CYS A 1 190 ? 3.543 10.100 -2.212 1.00 95.25 190 CYS A CA 1
ATOM 1396 C C . CYS A 1 190 ? 2.448 9.823 -1.184 1.00 95.25 190 CYS A C 1
ATOM 1398 O O . CYS A 1 190 ? 2.644 10.056 0.009 1.00 95.25 190 CYS A O 1
ATOM 1400 N N . GLN A 1 191 ? 1.306 9.321 -1.644 1.00 97.06 191 GLN A N 1
ATOM 1401 C CA . GLN A 1 191 ? 0.161 9.001 -0.799 1.00 97.06 191 GLN A CA 1
ATOM 1402 C C . GLN A 1 191 ? -0.259 7.554 -1.049 1.00 97.06 191 GLN A C 1
ATOM 1404 O O . GLN A 1 191 ? -0.366 7.134 -2.205 1.00 97.06 191 GLN A O 1
ATOM 1409 N N . ILE A 1 192 ? -0.532 6.821 0.028 1.00 98.25 192 ILE A N 1
ATOM 1410 C CA . ILE A 1 192 ? -1.189 5.509 0.015 1.00 98.25 192 ILE A CA 1
ATOM 1411 C C . ILE A 1 192 ? -2.453 5.593 0.874 1.00 98.25 192 ILE A C 1
ATOM 1413 O O . ILE A 1 192 ? -2.407 6.074 2.006 1.00 98.25 192 ILE A O 1
ATOM 1417 N N . GLU A 1 193 ? -3.590 5.172 0.328 1.00 98.00 193 GLU A N 1
ATOM 1418 C CA . GLU A 1 193 ? -4.906 5.239 0.964 1.00 98.00 193 GLU A CA 1
ATOM 1419 C C . GLU A 1 193 ? -5.519 3.844 1.123 1.00 98.00 193 GLU A C 1
ATOM 1421 O O . GLU A 1 193 ? -5.623 3.070 0.168 1.00 98.00 193 GLU A O 1
ATOM 1426 N N . PHE A 1 194 ? -5.982 3.574 2.342 1.00 97.88 194 PHE A N 1
ATOM 1427 C CA . PHE A 1 194 ? -6.730 2.400 2.762 1.00 97.88 194 PHE A CA 1
ATOM 1428 C C . PHE A 1 194 ? -8.196 2.797 2.956 1.00 97.88 194 PHE A C 1
ATOM 1430 O O . PHE A 1 194 ? -8.505 3.685 3.752 1.00 97.88 194 PHE A O 1
ATOM 1437 N N . THR A 1 195 ? -9.105 2.149 2.232 1.00 95.75 195 THR A N 1
ATOM 1438 C CA . THR A 1 195 ? -10.554 2.393 2.296 1.00 95.75 195 THR A CA 1
ATOM 1439 C C . THR A 1 195 ? -11.257 1.191 2.899 1.00 95.75 195 THR A C 1
ATOM 1441 O O . THR A 1 195 ? -11.071 0.072 2.429 1.00 95.75 195 THR A O 1
ATOM 1444 N N . PHE A 1 196 ? -12.101 1.411 3.901 1.00 95.44 196 PHE A N 1
ATOM 1445 C CA . PHE A 1 196 ? -12.848 0.348 4.567 1.00 95.44 196 PHE A CA 1
ATOM 1446 C C . PHE A 1 196 ? -14.260 0.251 3.995 1.00 95.44 196 PHE A C 1
ATOM 1448 O O . PHE A 1 196 ? -14.958 1.262 3.878 1.00 95.44 196 PHE A O 1
ATOM 1455 N N . ALA A 1 197 ? -14.704 -0.963 3.663 1.00 89.88 197 ALA A N 1
ATOM 1456 C CA . ALA A 1 197 ? -16.073 -1.189 3.197 1.00 89.88 197 ALA A CA 1
ATOM 1457 C C . ALA A 1 197 ? -17.118 -0.840 4.274 1.00 89.88 197 ALA A C 1
ATOM 1459 O O . ALA A 1 197 ? -18.208 -0.359 3.957 1.00 89.88 197 ALA A O 1
ATOM 1460 N N . GLU A 1 198 ? -16.768 -1.037 5.547 1.00 91.31 198 GLU A N 1
ATOM 1461 C CA . GLU A 1 198 ? -17.557 -0.620 6.705 1.00 91.31 198 GLU A CA 1
ATOM 1462 C C . GLU A 1 198 ? -16.706 0.236 7.655 1.00 91.31 198 GLU A C 1
ATOM 1464 O O . GLU A 1 198 ? -15.566 -0.148 7.929 1.00 91.31 198 GLU A O 1
ATOM 1469 N N . PRO A 1 199 ? -17.232 1.349 8.208 1.00 96.75 199 PRO A N 1
ATOM 1470 C CA . PRO A 1 199 ? -16.482 2.194 9.134 1.00 96.75 199 PRO A CA 1
ATOM 1471 C C . PRO A 1 199 ? -15.966 1.437 10.366 1.00 96.75 199 PRO A C 1
ATOM 1473 O O . PRO A 1 199 ? -16.673 0.604 10.932 1.00 96.75 199 PRO A O 1
ATOM 1476 N N . GLN A 1 200 ? -14.751 1.763 10.814 1.00 96.88 200 GLN A N 1
ATOM 1477 C CA . GLN A 1 200 ? -14.066 1.086 11.919 1.00 96.88 200 GLN A CA 1
ATOM 1478 C C . GLN A 1 200 ? -13.594 2.055 13.006 1.00 96.88 200 GLN A C 1
ATOM 1480 O O . GLN A 1 200 ? -13.339 3.234 12.757 1.00 96.88 200 GLN A O 1
ATOM 1485 N N . ASN A 1 201 ? -13.424 1.540 14.225 1.00 96.06 201 ASN A N 1
ATOM 1486 C CA . ASN A 1 201 ? -12.781 2.275 15.313 1.00 96.06 201 ASN A CA 1
ATOM 1487 C C . ASN A 1 201 ? -11.319 1.841 15.414 1.00 96.06 201 ASN A C 1
ATOM 1489 O O . ASN A 1 201 ? -11.034 0.753 15.914 1.00 96.06 201 ASN A O 1
ATOM 1493 N N . ILE A 1 202 ? -10.419 2.691 14.927 1.00 95.38 202 ILE A N 1
ATOM 1494 C CA . ILE A 1 202 ? -8.974 2.461 14.917 1.00 95.38 202 ILE A CA 1
ATOM 1495 C C . ILE A 1 202 ? -8.439 2.610 16.338 1.00 95.38 202 ILE A C 1
ATOM 1497 O O . ILE A 1 202 ? -8.706 3.610 17.014 1.00 95.38 202 ILE A O 1
ATOM 1501 N N . VAL A 1 203 ? -7.673 1.614 16.770 1.00 94.38 203 VAL A N 1
ATOM 1502 C CA . VAL A 1 203 ? -6.952 1.622 18.046 1.00 94.38 203 VAL A CA 1
ATOM 1503 C C . VAL A 1 203 ? -5.473 1.913 17.861 1.00 94.38 203 VAL A C 1
ATOM 1505 O O . VAL A 1 203 ? -4.878 2.511 18.755 1.00 94.38 203 VAL A O 1
ATOM 1508 N N . ASP A 1 204 ? -4.905 1.495 16.730 1.00 93.88 204 ASP A N 1
ATOM 1509 C CA . ASP A 1 204 ? -3.541 1.820 16.3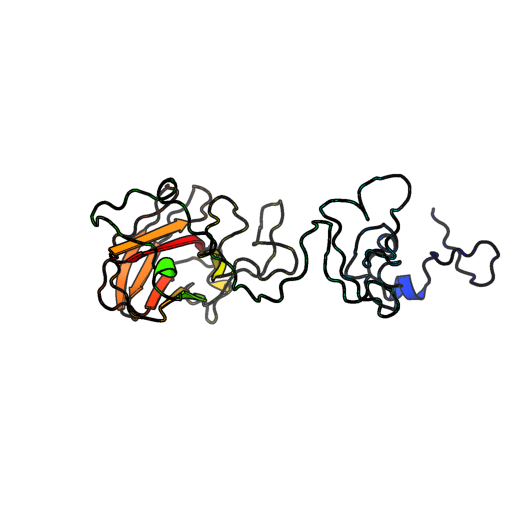48 1.00 93.88 204 ASP A CA 1
ATOM 1510 C C . ASP A 1 204 ? -3.294 1.549 14.860 1.00 93.88 204 ASP A C 1
ATOM 1512 O O . ASP A 1 204 ? -4.053 0.830 14.205 1.00 93.88 204 ASP A O 1
ATOM 1516 N N . ILE A 1 205 ? -2.200 2.092 14.341 1.00 95.19 205 ILE A N 1
ATOM 1517 C CA . ILE A 1 205 ? -1.652 1.749 13.031 1.00 95.19 205 ILE A CA 1
ATOM 1518 C C . ILE A 1 205 ? -0.177 1.420 13.235 1.00 95.19 205 ILE A C 1
ATOM 1520 O O . ILE A 1 205 ? 0.538 2.166 13.906 1.00 95.19 205 ILE A O 1
ATOM 1524 N N . GLN A 1 206 ? 0.275 0.324 12.636 1.00 94.19 206 GLN A N 1
ATOM 1525 C CA . GLN A 1 206 ? 1.679 -0.061 12.600 1.00 94.19 206 GLN A CA 1
ATOM 1526 C C . GLN A 1 206 ? 2.185 -0.087 11.162 1.00 94.19 206 GLN A C 1
ATOM 1528 O O . GLN A 1 206 ? 1.466 -0.494 10.254 1.00 94.19 206 GLN A O 1
ATOM 1533 N N . VAL A 1 207 ? 3.424 0.350 10.952 1.00 94.50 207 VAL A N 1
ATOM 1534 C CA . VAL A 1 207 ? 4.047 0.411 9.624 1.00 94.50 207 VAL A CA 1
ATOM 1535 C C . VAL A 1 207 ? 5.430 -0.222 9.675 1.00 94.50 207 VAL A C 1
ATOM 1537 O O . VAL A 1 207 ? 6.275 0.208 10.457 1.00 94.50 207 VAL A O 1
ATOM 1540 N N . ALA A 1 208 ? 5.675 -1.219 8.833 1.00 92.62 208 ALA A N 1
ATOM 1541 C CA . ALA A 1 208 ? 7.010 -1.722 8.553 1.00 92.62 208 ALA A CA 1
ATOM 1542 C C . ALA A 1 208 ? 7.605 -0.907 7.404 1.00 92.62 208 ALA A C 1
ATOM 1544 O O . ALA A 1 208 ? 7.100 -0.921 6.281 1.00 92.62 208 ALA A O 1
ATOM 1545 N N . PHE A 1 209 ? 8.665 -0.157 7.688 1.00 90.88 209 PHE A N 1
ATOM 1546 C CA . PHE A 1 209 ? 9.363 0.635 6.679 1.00 90.88 209 PHE A CA 1
ATOM 1547 C C . PHE A 1 209 ? 10.442 -0.214 6.012 1.00 90.88 209 PHE A C 1
ATOM 1549 O O . PHE A 1 209 ? 11.204 -0.893 6.696 1.00 90.88 209 PHE A O 1
ATOM 1556 N N . TRP A 1 210 ? 10.562 -0.116 4.687 1.00 87.38 210 TRP A N 1
ATOM 1557 C CA . TRP A 1 210 ? 11.788 -0.544 4.024 1.00 87.38 210 TRP A CA 1
ATOM 1558 C C . TRP A 1 210 ? 12.784 0.603 4.109 1.00 87.38 210 TRP A C 1
ATOM 1560 O O . TRP A 1 210 ? 12.626 1.634 3.454 1.00 87.38 210 TRP A O 1
ATOM 1570 N N . ASN A 1 211 ? 13.787 0.422 4.953 1.00 71.06 211 ASN A N 1
ATOM 1571 C CA . ASN A 1 211 ? 14.885 1.353 5.107 1.00 71.06 211 ASN A CA 1
ATOM 1572 C C . ASN A 1 211 ? 16.183 0.559 4.993 1.00 71.06 211 ASN A C 1
ATOM 1574 O O . ASN A 1 211 ? 16.387 -0.408 5.726 1.00 71.06 211 ASN A O 1
ATOM 1578 N N . ASP A 1 212 ? 17.090 1.001 4.122 1.00 51.91 212 ASP A N 1
ATOM 1579 C CA . ASP A 1 212 ? 18.492 0.886 4.497 1.00 51.91 212 ASP A CA 1
ATOM 1580 C C .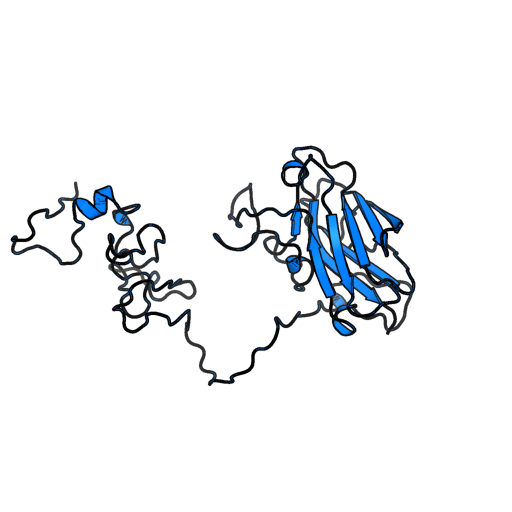 ASP A 1 212 ? 18.691 1.803 5.721 1.00 51.91 212 ASP A C 1
ATOM 1582 O O . ASP A 1 212 ? 18.034 2.835 5.863 1.00 51.91 212 ASP A O 1
ATOM 1586 N N . ASN A 1 213 ? 19.500 1.390 6.685 1.00 52.31 213 ASN A N 1
ATOM 1587 C CA . ASN A 1 213 ? 19.462 1.890 8.063 1.00 52.31 213 ASN A CA 1
ATOM 1588 C C . ASN A 1 213 ? 19.980 3.338 8.273 1.00 52.31 213 ASN A C 1
ATOM 1590 O O . ASN A 1 213 ? 20.482 3.652 9.357 1.00 52.31 213 ASN A O 1
ATOM 1594 N N . GLU A 1 214 ? 19.919 4.226 7.277 1.00 59.84 214 GLU A N 1
ATOM 1595 C CA . GLU A 1 214 ? 20.561 5.546 7.324 1.00 59.84 214 GLU A CA 1
ATOM 1596 C C . GLU A 1 214 ? 19.597 6.747 7.397 1.00 59.84 214 GLU A C 1
ATOM 1598 O O . GLU A 1 214 ? 20.055 7.856 7.707 1.00 59.84 214 GLU A O 1
ATOM 1603 N N . ARG A 1 215 ? 18.276 6.578 7.196 1.00 70.50 215 ARG A N 1
ATOM 1604 C CA . ARG A 1 215 ? 17.349 7.725 7.090 1.00 70.50 215 ARG A CA 1
ATOM 1605 C C . ARG A 1 215 ? 16.051 7.631 7.905 1.00 70.50 215 ARG A C 1
ATOM 1607 O O . ARG A 1 215 ? 15.403 6.599 7.982 1.00 70.50 215 ARG A O 1
ATOM 1614 N N . VAL A 1 216 ? 15.631 8.769 8.466 1.00 84.00 216 VAL A N 1
ATOM 1615 C CA . VAL A 1 216 ? 14.302 8.967 9.073 1.00 84.00 216 VAL A CA 1
ATOM 1616 C C . VAL A 1 216 ? 13.327 9.469 8.003 1.00 84.00 216 VAL A C 1
ATOM 1618 O O . VAL A 1 216 ? 13.561 10.522 7.408 1.00 84.00 216 VAL A O 1
ATOM 1621 N N . SER A 1 217 ? 12.245 8.727 7.774 1.00 87.12 217 SER A N 1
ATOM 1622 C CA . SER A 1 217 ? 11.120 9.113 6.916 1.00 87.12 217 SER A CA 1
ATOM 1623 C C . SER A 1 217 ? 9.987 9.695 7.760 1.00 87.12 217 SER A C 1
ATOM 1625 O O . SER A 1 217 ? 9.708 9.201 8.852 1.00 87.12 217 SER A O 1
ATOM 1627 N N . THR A 1 218 ? 9.307 10.726 7.257 1.00 91.06 218 THR A N 1
ATOM 1628 C CA . THR A 1 218 ? 8.167 11.348 7.946 1.00 91.06 218 THR A CA 1
ATOM 1629 C C . THR A 1 218 ? 6.868 11.064 7.195 1.00 91.06 218 THR A C 1
ATOM 1631 O O . THR A 1 218 ? 6.778 11.327 5.993 1.00 91.06 218 THR A O 1
ATOM 1634 N N . LEU A 1 219 ? 5.864 10.559 7.914 1.00 94.69 219 LEU A N 1
ATOM 1635 C CA . LEU A 1 219 ? 4.509 10.319 7.418 1.00 94.69 219 LEU A CA 1
ATOM 1636 C C . LEU A 1 219 ? 3.496 11.220 8.125 1.00 94.69 219 LEU A C 1
ATOM 1638 O O . LEU A 1 219 ? 3.472 11.298 9.352 1.00 94.69 219 LEU A O 1
ATOM 1642 N N . GLU A 1 220 ? 2.609 11.841 7.360 1.00 97.88 220 GLU A N 1
ATOM 1643 C CA . GLU A 1 220 ? 1.362 12.423 7.853 1.00 97.88 220 GLU A CA 1
ATOM 1644 C C . GLU A 1 220 ? 0.221 11.408 7.702 1.00 97.88 220 GLU A C 1
ATOM 1646 O O . GLU A 1 220 ? 0.059 10.780 6.658 1.00 97.88 220 GLU A O 1
ATOM 1651 N N . VAL A 1 221 ? -0.563 11.216 8.766 1.00 98.31 221 VAL A N 1
ATOM 1652 C CA . VAL A 1 221 ? -1.687 10.272 8.804 1.00 98.31 221 VAL A CA 1
ATOM 1653 C C . VAL A 1 221 ? -2.994 11.043 8.762 1.00 98.31 221 VAL A C 1
ATOM 1655 O O . VAL A 1 221 ? -3.348 11.759 9.709 1.00 98.31 221 VAL A O 1
ATOM 1658 N N . HIS A 1 222 ? -3.750 10.841 7.691 1.00 98.38 222 HIS A N 1
ATOM 1659 C CA . HIS A 1 222 ? -5.067 11.421 7.500 1.00 98.38 222 HIS A CA 1
ATOM 1660 C C . HIS A 1 222 ? -6.146 10.369 7.730 1.00 98.38 222 HIS A C 1
ATOM 1662 O O . HIS A 1 222 ? -6.148 9.331 7.076 1.00 98.38 222 HIS A O 1
ATOM 1668 N N . VAL A 1 223 ? -7.101 10.646 8.615 1.00 98.38 223 VAL A N 1
ATOM 1669 C CA . VAL A 1 223 ? -8.277 9.788 8.818 1.00 98.38 223 VAL A CA 1
ATOM 1670 C C . VAL A 1 223 ? -9.500 10.530 8.308 1.00 98.38 223 VAL A C 1
ATOM 1672 O O . VAL A 1 223 ? -9.752 11.662 8.717 1.00 98.38 223 VAL A O 1
ATOM 1675 N N . ASN A 1 224 ? -10.255 9.920 7.391 1.00 97.69 224 ASN A N 1
ATOM 1676 C CA . ASN A 1 224 ? -11.381 10.572 6.707 1.00 97.69 224 ASN A CA 1
ATOM 1677 C C . ASN A 1 224 ? -10.998 11.931 6.067 1.00 97.69 224 ASN A C 1
ATOM 1679 O O . ASN A 1 224 ? -11.805 12.861 6.022 1.00 97.69 224 ASN A O 1
ATOM 1683 N N . GLY A 1 225 ? -9.749 12.056 5.603 1.00 95.69 225 GLY A N 1
ATOM 1684 C CA . GLY A 1 225 ? -9.185 13.273 5.006 1.00 95.69 225 GLY A CA 1
ATOM 1685 C C . GLY A 1 225 ? -8.690 14.339 5.996 1.00 95.69 225 GLY A C 1
ATOM 1686 O O . GLY A 1 225 ? -8.105 15.333 5.565 1.00 95.69 225 GLY A O 1
ATOM 1687 N N . GLU A 1 226 ? -8.878 14.162 7.306 1.00 96.88 226 GLU A N 1
ATOM 1688 C CA . GLU A 1 226 ? -8.362 15.079 8.330 1.00 96.88 226 GLU A CA 1
ATOM 1689 C C . GLU A 1 226 ? -6.986 14.622 8.821 1.00 96.88 226 GLU A C 1
ATOM 1691 O O . GLU A 1 226 ? -6.821 13.460 9.181 1.00 96.88 226 GLU A O 1
ATOM 1696 N N . LEU A 1 227 ? -6.005 15.530 8.867 1.00 97.00 227 LEU A N 1
ATOM 1697 C CA . LEU A 1 227 ? -4.689 15.244 9.442 1.00 97.00 227 LEU A CA 1
ATOM 1698 C C . LEU A 1 227 ? -4.825 14.972 10.946 1.00 97.00 227 LEU A C 1
ATOM 1700 O O . LEU A 1 227 ? -5.203 15.859 11.713 1.00 97.00 227 LEU A O 1
ATOM 1704 N N . THR A 1 228 ? -4.485 13.756 11.367 1.00 95.00 228 THR A N 1
ATOM 1705 C CA . THR A 1 228 ? -4.610 13.303 12.763 1.00 95.00 228 THR A CA 1
ATOM 1706 C C . THR A 1 228 ? -3.269 13.083 13.448 1.00 95.00 228 THR A C 1
ATOM 1708 O O . THR A 1 228 ? -3.169 13.252 14.666 1.00 95.00 228 THR A O 1
ATOM 1711 N N . HIS A 1 229 ? -2.238 12.713 12.688 1.00 95.25 229 HIS A N 1
ATOM 1712 C CA . HIS A 1 229 ? -0.937 12.364 13.240 1.00 95.25 229 HIS A CA 1
ATOM 1713 C C . HIS A 1 229 ? 0.199 12.706 12.284 1.00 95.25 229 HIS A C 1
ATOM 1715 O O . HIS A 1 229 ? 0.016 12.720 11.071 1.00 95.25 229 HIS A O 1
ATOM 1721 N N . THR A 1 230 ? 1.381 12.922 12.847 1.00 96.38 230 THR A N 1
ATOM 1722 C CA . THR A 1 230 ? 2.636 13.021 12.103 1.00 96.38 230 THR A CA 1
ATOM 1723 C C . THR A 1 230 ? 3.629 12.103 12.792 1.00 96.38 230 THR A C 1
ATOM 1725 O O . THR A 1 230 ? 3.816 12.210 14.004 1.00 96.38 230 THR A O 1
ATOM 1728 N N . HIS A 1 231 ? 4.243 11.205 12.033 1.00 94.38 231 HIS A N 1
ATOM 1729 C CA . HIS A 1 231 ? 5.142 10.178 12.540 1.00 94.38 231 HIS A CA 1
ATOM 1730 C C . HIS A 1 231 ? 6.512 10.279 11.887 1.00 94.38 231 HIS A C 1
ATOM 1732 O O . HIS A 1 231 ? 6.609 10.429 10.673 1.00 94.38 231 HIS A O 1
ATOM 1738 N N . GLU A 1 232 ? 7.563 10.151 12.689 1.00 91.94 232 GLU A N 1
ATOM 1739 C CA . GLU A 1 232 ? 8.940 9.993 12.222 1.00 91.94 232 GLU A CA 1
ATOM 1740 C C . GLU A 1 232 ? 9.359 8.535 12.419 1.00 91.94 232 GLU A C 1
ATOM 1742 O O . GLU A 1 232 ? 9.231 7.996 13.521 1.00 91.94 232 GLU A O 1
ATOM 1747 N N . SER A 1 233 ? 9.850 7.894 11.358 1.00 90.81 233 SER A N 1
ATOM 1748 C CA . SER A 1 233 ? 10.246 6.491 11.409 1.00 90.81 233 SER A CA 1
ATOM 1749 C C . SER A 1 233 ? 11.424 6.262 12.364 1.00 90.81 233 SER A C 1
ATOM 1751 O O . SER A 1 233 ? 12.337 7.085 12.460 1.00 90.81 233 SER A O 1
ATOM 1753 N N . TYR A 1 234 ? 11.459 5.104 13.010 1.00 88.25 234 TYR A N 1
ATOM 1754 C CA . TYR A 1 234 ? 12.533 4.653 13.888 1.00 88.25 234 TYR A CA 1
ATOM 1755 C C . TYR A 1 234 ? 12.964 3.217 13.550 1.00 88.25 234 TYR A C 1
ATOM 1757 O O . TYR A 1 234 ? 12.237 2.490 12.875 1.00 88.25 234 TYR A O 1
ATOM 1765 N N . ASP A 1 235 ? 14.171 2.847 13.993 1.00 87.44 235 ASP A N 1
ATOM 1766 C CA . ASP A 1 235 ? 14.818 1.552 13.726 1.00 87.44 235 ASP A CA 1
ATOM 1767 C C . ASP A 1 235 ? 14.145 0.424 14.518 1.00 87.44 235 ASP A C 1
ATOM 1769 O O . ASP A 1 235 ? 14.510 0.137 15.661 1.00 87.44 235 ASP A O 1
ATOM 1773 N N . ASP A 1 236 ? 13.102 -0.141 13.920 1.00 84.94 236 ASP A N 1
ATOM 1774 C CA . ASP A 1 236 ? 12.359 -1.295 14.408 1.00 84.94 236 ASP A CA 1
ATOM 1775 C C . ASP A 1 236 ? 11.612 -1.958 13.242 1.00 84.94 236 ASP A C 1
ATOM 1777 O O . ASP A 1 236 ? 11.357 -1.317 12.218 1.00 84.94 236 ASP A O 1
ATOM 1781 N N . THR A 1 237 ? 11.220 -3.220 13.412 1.00 85.25 237 THR A N 1
ATOM 1782 C CA . THR A 1 237 ? 10.465 -3.980 12.400 1.00 85.25 237 THR A CA 1
ATOM 1783 C C . THR A 1 237 ? 9.123 -3.312 12.123 1.00 85.25 237 THR A C 1
ATOM 1785 O O . THR A 1 237 ? 8.757 -3.105 10.970 1.00 85.25 237 THR A O 1
ATOM 1788 N N . PHE A 1 238 ? 8.415 -2.916 13.186 1.00 89.00 238 PHE A N 1
ATOM 1789 C CA . PHE A 1 238 ? 7.158 -2.187 13.096 1.00 89.00 238 PHE A CA 1
ATOM 1790 C C . PHE A 1 238 ? 7.215 -0.888 13.885 1.00 89.00 238 PHE A C 1
ATOM 1792 O O . PHE A 1 238 ? 7.477 -0.839 15.084 1.00 89.00 238 PHE A O 1
ATOM 1799 N N . ASN A 1 239 ? 6.880 0.189 13.194 1.00 91.56 239 ASN A N 1
ATOM 1800 C CA . ASN A 1 239 ? 6.679 1.491 13.785 1.00 91.56 239 ASN A CA 1
ATOM 1801 C C . ASN A 1 239 ? 5.226 1.628 14.229 1.00 91.56 239 ASN A C 1
ATOM 1803 O O . ASN A 1 239 ? 4.324 1.663 13.397 1.00 91.56 239 ASN A O 1
ATOM 1807 N N . THR A 1 240 ? 5.005 1.735 15.533 1.00 92.50 240 THR A N 1
ATOM 1808 C CA . THR A 1 240 ? 3.698 2.037 16.120 1.00 92.50 240 THR A CA 1
ATOM 1809 C C . THR A 1 240 ? 3.428 3.535 16.019 1.00 92.50 240 THR A C 1
ATOM 1811 O O . THR A 1 240 ? 4.176 4.338 16.581 1.00 92.50 240 THR A O 1
ATOM 1814 N N . LEU A 1 241 ? 2.358 3.911 15.314 1.00 92.88 241 LEU A N 1
ATOM 1815 C CA . LEU A 1 241 ? 2.000 5.312 15.075 1.00 92.88 241 LEU A CA 1
ATOM 1816 C C . LEU A 1 241 ? 1.170 5.917 16.222 1.00 92.88 241 LEU A C 1
ATOM 1818 O O . LEU A 1 241 ? 1.098 7.134 16.350 1.00 92.88 241 LEU A O 1
ATOM 1822 N N . GLY A 1 242 ? 0.506 5.108 17.053 1.00 90.94 242 GLY A N 1
ATOM 1823 C CA . GLY A 1 242 ? -0.343 5.586 18.152 1.00 90.94 242 GLY A CA 1
ATOM 1824 C C . GLY A 1 242 ? -1.633 6.274 17.687 1.00 90.94 242 GLY A C 1
ATOM 1825 O O . GLY A 1 242 ? -2.165 7.145 18.386 1.00 90.94 242 GLY A O 1
ATOM 1826 N N . VAL A 1 243 ? -2.130 5.925 16.499 1.00 93.31 243 VAL A N 1
ATOM 1827 C CA . VAL A 1 243 ? -3.289 6.576 15.872 1.00 93.31 243 VAL A CA 1
ATOM 1828 C C . VAL A 1 243 ? -4.581 5.983 16.420 1.00 93.31 243 VAL A C 1
ATOM 1830 O O . VAL A 1 243 ? -4.804 4.783 16.347 1.00 93.31 243 VAL A O 1
ATOM 1833 N N . THR A 1 244 ? -5.481 6.834 16.914 1.00 94.50 244 THR A N 1
ATOM 1834 C CA . THR A 1 244 ? -6.825 6.415 17.337 1.00 94.50 244 THR A CA 1
ATOM 1835 C C . THR A 1 244 ? -7.882 7.231 16.614 1.00 94.50 244 THR A C 1
ATOM 1837 O O . THR A 1 244 ? -7.747 8.447 16.470 1.00 94.50 244 THR A O 1
ATOM 1840 N N . ALA A 1 245 ? -8.948 6.573 16.164 1.00 95.75 245 ALA A N 1
ATOM 1841 C CA . ALA A 1 245 ? -10.055 7.234 15.485 1.00 95.75 245 ALA A CA 1
ATOM 1842 C C . ALA A 1 245 ? -11.355 6.444 15.634 1.00 95.75 245 ALA A C 1
ATOM 1844 O O . ALA A 1 245 ? -11.346 5.226 15.785 1.00 95.75 245 ALA A O 1
ATOM 1845 N N . THR A 1 246 ? -12.486 7.141 15.563 1.00 96.00 246 THR A N 1
ATOM 1846 C CA . THR A 1 246 ? -13.819 6.525 15.590 1.00 96.00 246 THR A CA 1
ATOM 1847 C C . THR A 1 246 ? -14.509 6.706 14.251 1.00 96.00 246 THR A C 1
ATOM 1849 O O . THR A 1 246 ? -14.421 7.797 13.687 1.00 96.00 246 THR A O 1
ATOM 1852 N N . GLU A 1 247 ? -15.242 5.690 13.791 1.00 96.38 247 GLU A N 1
ATOM 1853 C CA . GLU A 1 247 ? -15.976 5.726 12.513 1.00 96.38 247 GLU A CA 1
ATOM 1854 C C . GLU A 1 247 ? -15.071 6.117 11.320 1.00 96.38 247 GLU A C 1
ATOM 1856 O O . GLU A 1 247 ? -15.453 6.876 10.422 1.00 96.38 247 GLU A O 1
ATOM 1861 N N . ALA A 1 248 ? -13.832 5.624 11.321 1.00 97.88 248 ALA A N 1
ATOM 1862 C CA . ALA A 1 248 ? -12.903 5.792 10.213 1.00 97.88 248 ALA A CA 1
ATOM 1863 C C . ALA A 1 248 ? -13.405 4.984 9.014 1.00 97.88 248 ALA A C 1
ATOM 1865 O O . ALA A 1 248 ? -13.708 3.807 9.152 1.00 97.88 248 ALA A O 1
ATOM 1866 N N . SER A 1 249 ? -13.512 5.618 7.853 1.00 97.50 249 SER A N 1
ATOM 1867 C CA . SER A 1 249 ? -13.810 4.976 6.565 1.00 97.50 249 SER A CA 1
ATOM 1868 C C . SER A 1 249 ? -12.590 4.979 5.649 1.00 97.50 249 SER A C 1
ATOM 1870 O O . SER A 1 249 ? -12.473 4.105 4.796 1.00 97.50 249 SER A O 1
ATOM 1872 N N . THR A 1 250 ? -11.683 5.945 5.826 1.00 97.88 250 THR A N 1
ATOM 1873 C CA . THR A 1 250 ? -10.400 5.977 5.123 1.00 97.88 250 THR A CA 1
ATOM 1874 C C . THR A 1 250 ? -9.248 6.316 6.059 1.00 97.88 250 THR A C 1
ATOM 1876 O O . THR A 1 250 ? -9.407 7.077 7.021 1.00 97.88 250 THR A O 1
ATOM 1879 N N . VAL A 1 251 ? -8.083 5.759 5.744 1.00 98.62 251 VAL A N 1
ATOM 1880 C CA . VAL A 1 251 ? -6.780 6.106 6.314 1.00 98.62 251 VAL A CA 1
ATOM 1881 C C . VAL A 1 251 ? -5.836 6.369 5.153 1.00 98.62 251 VAL A C 1
ATOM 1883 O O . VAL A 1 251 ? -5.665 5.502 4.305 1.00 98.62 251 VAL A O 1
ATOM 1886 N N . MET A 1 252 ? -5.200 7.532 5.118 1.00 98.62 252 MET A N 1
ATOM 1887 C CA . MET A 1 252 ? -4.192 7.875 4.120 1.00 98.62 252 MET A CA 1
ATOM 1888 C C . MET A 1 252 ? -2.878 8.212 4.815 1.00 98.62 252 MET A C 1
ATOM 1890 O O . MET A 1 252 ? -2.859 8.991 5.768 1.00 98.62 252 MET A O 1
ATOM 1894 N N . LEU A 1 253 ? -1.791 7.620 4.329 1.00 98.31 253 LEU A N 1
ATOM 1895 C CA . LEU A 1 253 ? -0.429 7.937 4.739 1.00 98.31 253 LEU A CA 1
ATOM 1896 C C . LEU A 1 253 ? 0.205 8.792 3.642 1.00 98.31 253 LEU A C 1
ATOM 1898 O O . LEU A 1 253 ? 0.259 8.373 2.485 1.00 98.31 253 LEU A O 1
ATOM 1902 N N . GLU A 1 254 ? 0.666 9.984 4.004 1.00 97.06 254 GLU A N 1
ATOM 1903 C CA . GLU A 1 254 ? 1.273 10.957 3.098 1.00 97.06 254 GLU A CA 1
ATOM 1904 C C . GLU A 1 254 ? 2.743 11.183 3.459 1.00 97.06 254 GLU A C 1
ATOM 1906 O O . GLU A 1 254 ? 3.086 11.437 4.613 1.00 97.06 254 GLU A O 1
ATOM 1911 N N . SER A 1 255 ? 3.631 11.113 2.470 1.00 94.50 255 SER A N 1
ATOM 1912 C CA . SER A 1 255 ? 5.044 11.433 2.659 1.00 94.50 255 SER A CA 1
ATOM 1913 C C . SER A 1 255 ? 5.258 12.931 2.869 1.00 94.50 255 SER A C 1
ATOM 1915 O O . SER A 1 255 ? 4.784 13.737 2.064 1.00 94.50 255 SER A O 1
ATOM 1917 N N . VAL A 1 256 ? 6.081 13.306 3.846 1.00 92.12 256 VAL A N 1
ATOM 1918 C CA . VAL A 1 256 ? 6.452 14.708 4.078 1.00 92.12 256 VAL A CA 1
ATOM 1919 C C . VAL A 1 256 ? 7.879 14.982 3.614 1.00 92.12 256 VAL A C 1
ATOM 1921 O O . VAL A 1 256 ? 8.811 14.271 3.976 1.00 92.12 256 VAL A O 1
ATOM 1924 N N . ALA A 1 257 ? 8.053 16.076 2.865 1.00 81.81 257 ALA A N 1
ATOM 1925 C CA . ALA A 1 257 ? 9.354 16.661 2.524 1.00 81.81 257 ALA A CA 1
ATOM 1926 C C . ALA A 1 257 ? 10.367 15.704 1.855 1.00 81.81 257 ALA A C 1
ATOM 1928 O O . ALA A 1 257 ? 11.571 15.841 2.073 1.00 81.81 257 ALA A O 1
ATOM 1929 N N . LEU A 1 258 ? 9.892 14.781 1.010 1.00 83.00 258 LEU A N 1
ATOM 1930 C CA . LEU A 1 258 ? 10.764 13.990 0.139 1.00 83.00 258 LEU A CA 1
ATOM 1931 C C . LEU A 1 258 ? 11.495 14.898 -0.864 1.00 83.00 258 LEU A C 1
ATOM 1933 O O . LEU A 1 258 ? 10.873 15.684 -1.584 1.00 83.00 258 LEU A O 1
ATOM 1937 N N . LEU A 1 259 ? 12.818 14.780 -0.921 1.00 80.88 259 LEU A N 1
ATOM 1938 C CA . LEU A 1 259 ? 13.657 15.340 -1.975 1.00 80.88 259 LEU A CA 1
ATOM 1939 C C . LEU A 1 259 ? 13.419 14.589 -3.297 1.00 80.88 259 LEU A C 1
ATOM 1941 O O . LEU A 1 259 ? 12.811 13.522 -3.346 1.00 80.88 259 LEU A O 1
ATOM 1945 N N . SER A 1 260 ? 13.892 15.163 -4.402 1.00 76.19 260 SER A N 1
ATOM 1946 C CA . SER A 1 260 ? 13.632 14.654 -5.759 1.00 76.19 260 SER A CA 1
ATOM 1947 C C . SER A 1 260 ? 14.253 13.284 -6.062 1.00 76.19 260 SER A C 1
ATOM 1949 O O . SER A 1 260 ? 13.816 12.605 -6.987 1.00 76.19 260 SER A O 1
ATOM 1951 N N . ASP A 1 261 ? 15.304 12.913 -5.335 1.00 77.88 261 ASP A N 1
ATOM 1952 C CA . ASP A 1 261 ? 16.046 11.652 -5.447 1.00 77.88 261 ASP A CA 1
ATOM 1953 C C . ASP A 1 261 ? 15.700 10.655 -4.331 1.00 77.88 261 ASP A C 1
ATOM 1955 O O . ASP A 1 261 ? 16.291 9.580 -4.251 1.00 77.88 261 ASP A O 1
ATOM 1959 N N . GLU A 1 262 ? 14.735 10.996 -3.480 1.00 86.12 262 GLU A N 1
ATOM 1960 C CA . GLU A 1 262 ? 14.360 10.195 -2.327 1.00 86.12 262 GLU A CA 1
ATOM 1961 C C . GLU A 1 262 ? 13.118 9.344 -2.581 1.00 86.12 262 GLU A C 1
ATOM 1963 O O . GLU A 1 262 ? 12.167 9.749 -3.255 1.00 86.12 262 GLU A O 1
ATOM 1968 N N . TRP A 1 263 ? 13.123 8.172 -1.954 1.00 89.12 263 TRP A N 1
ATOM 1969 C CA . TRP A 1 263 ? 12.031 7.213 -1.984 1.00 89.12 263 TRP A CA 1
ATOM 1970 C C . TRP A 1 263 ? 11.427 7.063 -0.593 1.00 89.12 263 TRP A C 1
ATOM 1972 O O . TRP A 1 263 ? 12.142 7.088 0.409 1.00 89.12 263 TRP A O 1
ATOM 1982 N N . ILE A 1 264 ? 10.115 6.863 -0.542 1.00 91.50 264 ILE A N 1
ATOM 1983 C CA . ILE A 1 264 ? 9.434 6.289 0.614 1.00 91.50 264 ILE A CA 1
ATOM 1984 C C . ILE A 1 264 ? 9.016 4.871 0.267 1.00 91.50 264 ILE A C 1
ATOM 1986 O O . ILE A 1 264 ? 8.489 4.637 -0.821 1.00 91.50 264 ILE A O 1
ATOM 1990 N N . SER A 1 265 ? 9.279 3.933 1.174 1.00 92.75 265 SER A N 1
ATOM 1991 C CA . SER A 1 265 ? 8.967 2.530 0.946 1.00 92.75 265 SER A CA 1
ATOM 1992 C C . SER A 1 265 ? 8.433 1.851 2.197 1.00 92.75 265 SER A C 1
ATOM 1994 O O . SER A 1 265 ? 9.041 1.942 3.264 1.00 92.75 265 SER A O 1
ATOM 1996 N N . LEU A 1 266 ? 7.298 1.173 2.060 1.00 94.25 266 LEU A N 1
ATOM 1997 C CA . LEU A 1 266 ? 6.602 0.482 3.141 1.00 94.25 266 LEU A CA 1
ATOM 1998 C C . LEU A 1 266 ? 6.496 -1.001 2.779 1.00 94.25 266 LEU A C 1
ATOM 2000 O O . LEU A 1 266 ? 5.980 -1.317 1.710 1.00 94.25 266 LEU A O 1
ATOM 2004 N N . LEU A 1 267 ? 6.985 -1.875 3.656 1.00 92.56 267 LEU A N 1
ATOM 2005 C CA . LEU A 1 267 ? 6.875 -3.330 3.518 1.00 92.56 267 LEU A CA 1
ATOM 2006 C C . LEU A 1 267 ? 5.446 -3.769 3.837 1.00 92.56 267 LEU A C 1
ATOM 2008 O O . LEU A 1 267 ? 4.798 -4.380 3.012 1.00 92.56 267 LEU A O 1
ATOM 2012 N N . GLU A 1 268 ? 4.919 -3.351 4.990 1.00 94.06 268 GLU A N 1
ATOM 2013 C CA . GLU A 1 268 ? 3.580 -3.726 5.457 1.00 94.06 268 GLU A CA 1
ATOM 2014 C C . GLU A 1 268 ? 2.968 -2.582 6.279 1.00 94.06 268 GLU A C 1
ATOM 2016 O O . GLU A 1 268 ? 3.663 -1.870 7.009 1.00 94.06 268 GLU A O 1
ATOM 2021 N N . VAL A 1 269 ? 1.653 -2.412 6.200 1.00 96.06 269 VAL A N 1
ATOM 2022 C CA . VAL A 1 269 ? 0.872 -1.502 7.040 1.00 96.06 269 VAL A CA 1
ATOM 2023 C C . VAL A 1 269 ? -0.217 -2.311 7.717 1.00 96.06 269 VAL A C 1
ATOM 2025 O O . VAL A 1 269 ? -1.074 -2.841 7.032 1.00 96.06 269 VAL A O 1
ATOM 2028 N N . GLN A 1 270 ? -0.248 -2.349 9.046 1.00 94.00 270 GLN A N 1
ATOM 2029 C CA . GLN A 1 270 ? -1.302 -3.004 9.822 1.00 94.00 270 GLN A CA 1
ATOM 2030 C C . GLN A 1 270 ? -2.191 -1.965 10.492 1.00 94.00 270 GLN A C 1
ATOM 2032 O O . GLN A 1 270 ? -1.699 -1.016 11.103 1.00 94.00 270 GLN A O 1
ATOM 2037 N N . ILE A 1 271 ? -3.511 -2.131 10.390 1.00 95.44 271 ILE A N 1
ATOM 2038 C CA . ILE A 1 271 ? -4.467 -1.200 10.997 1.00 95.44 271 ILE A CA 1
ATOM 2039 C C . ILE A 1 271 ? -5.271 -1.988 12.014 1.00 95.44 271 ILE A C 1
ATOM 2041 O O . ILE A 1 271 ? -6.084 -2.846 11.671 1.00 95.44 271 ILE A O 1
ATOM 2045 N N . PHE A 1 272 ? -5.040 -1.683 13.281 1.00 94.19 272 PHE A N 1
ATOM 2046 C CA . PHE A 1 272 ? -5.699 -2.357 14.379 1.00 94.19 272 PHE A CA 1
ATOM 2047 C C . PHE A 1 272 ? -6.967 -1.617 14.749 1.00 94.19 272 PHE A C 1
ATOM 2049 O O . PHE A 1 272 ? -6.984 -0.394 14.926 1.00 94.19 272 PHE A O 1
ATOM 2056 N N . VAL A 1 273 ? -8.042 -2.376 14.913 1.00 94.25 273 VAL A N 1
ATOM 2057 C CA . VAL A 1 273 ? -9.364 -1.857 15.248 1.00 94.25 273 VAL A CA 1
ATOM 2058 C C . VAL A 1 273 ? -9.913 -2.555 16.484 1.00 94.25 273 VAL A C 1
ATOM 2060 O O . VAL A 1 273 ? -9.447 -3.621 16.894 1.00 94.25 273 VAL A O 1
ATOM 2063 N N . THR A 1 274 ? -10.918 -1.945 17.109 1.00 90.94 274 THR A N 1
ATOM 2064 C CA . THR A 1 274 ? -11.648 -2.610 18.193 1.00 90.94 274 THR A CA 1
ATOM 2065 C C . THR A 1 274 ? -12.297 -3.904 17.679 1.00 90.94 274 THR A C 1
ATOM 2067 O O . THR A 1 274 ? -12.829 -3.871 16.563 1.00 90.94 274 THR A O 1
ATOM 2070 N N . PRO A 1 275 ? -12.325 -4.991 18.474 1.00 81.88 275 PRO A N 1
ATOM 2071 C CA . PRO A 1 275 ? -12.941 -6.274 18.115 1.00 81.88 275 PRO A CA 1
ATOM 2072 C C . PRO A 1 275 ? -14.451 -6.210 17.902 1.00 81.88 275 PRO A C 1
ATOM 2074 O O . PRO A 1 275 ? -15.082 -5.157 18.145 1.00 81.88 275 PRO A O 1
#

Sequence (275 aa):
MEFACIDPSAPCVDDDDVTVDMVENCGYVSGIGNGWCDRNNNKEECGYDGGDCCSCTCQSAYDDDYSCSSEYGYFDCQDPTASCFGEGTTGSDDFSFHDDYQPMSYEFLSWEETESLPTVVDAVEVGTKTEVGVSATAHDVRPGSSGDDVGCGEVGGLGCTATNTRDGIVSDIESRWSCATSLVPDEGPCQIEFTFAEPQNIVDIQVAFWNDNERVSTLEVHVNGELTHTHESYDDTFNTLGVTATEASTVMLESVALLSDEWISLLEVQIFVTP

Radius of gyration: 24.95 Å; chains: 1; bounding box: 51×51×75 Å

Secondary structure (DSSP, 8-state):
-------TTSTT--TTPPPHHHHHHSS-GGGTTSSS--TTT-SGGGHHHHTTTSTTT----TT-TTSSSSTT-------TTSTTTT-----S---------------PPPTTSSPPPSS-TT-EEGGGTS-EEEEES----PPP-SSSS--SSSTTS--S-GGGGGSS--S-TTS-EEEEGGGSGGG---EEEEEEEEEEEEEEEEEEE---TT---EEEEEETTEEEEEEE--SSSSEE----EEEEEEEEEEE-S--TT-EEEEEEEEEEE--

pLDDT: mean 78.35, std 17.09, range [33.62, 98.62]